Protein AF-A0A815IJT7-F1 (afdb_monomer_lite)

Structure (mmCIF, N/CA/C/O backbone):
data_AF-A0A815IJT7-F1
#
_entry.id   AF-A0A815IJT7-F1
#
loop_
_atom_site.group_PDB
_atom_site.id
_atom_site.type_symbol
_atom_site.label_atom_id
_atom_site.label_alt_id
_atom_site.label_comp_id
_atom_site.label_asym_id
_atom_site.label_entity_id
_atom_site.label_seq_id
_atom_site.pdbx_PDB_ins_code
_atom_site.Cartn_x
_atom_site.Cartn_y
_atom_site.Cartn_z
_atom_site.occupancy
_atom_site.B_iso_or_equiv
_atom_site.auth_seq_id
_atom_site.auth_comp_id
_atom_site.auth_asym_id
_atom_site.auth_atom_id
_atom_site.pdbx_PDB_model_num
ATOM 1 N N . MET A 1 1 ? -9.666 -26.024 -43.631 1.00 61.28 1 MET A N 1
ATOM 2 C CA . MET A 1 1 ? -8.835 -25.665 -42.464 1.00 61.28 1 MET A CA 1
ATOM 3 C C . MET A 1 1 ? -8.083 -24.393 -42.820 1.00 61.28 1 MET A C 1
ATOM 5 O O . MET A 1 1 ? -7.432 -24.417 -43.860 1.00 61.28 1 MET A O 1
ATOM 9 N N . PRO A 1 2 ? -8.212 -23.283 -42.075 1.00 73.25 2 PRO A N 1
ATOM 10 C CA . PRO A 1 2 ? -7.368 -22.115 -42.315 1.00 73.25 2 PRO A CA 1
ATOM 11 C C . PRO A 1 2 ? -5.909 -22.502 -42.020 1.00 73.25 2 PRO A C 1
ATOM 13 O O . PRO A 1 2 ? -5.638 -23.156 -41.013 1.00 73.25 2 PRO A O 1
ATOM 16 N N . GLY A 1 3 ? -4.998 -22.199 -42.947 1.00 79.81 3 GLY A N 1
ATOM 17 C CA . GLY A 1 3 ? -3.576 -22.528 -42.821 1.00 79.81 3 GLY A CA 1
ATOM 18 C C . GLY A 1 3 ? -2.908 -21.745 -41.689 1.00 79.81 3 GLY A C 1
ATOM 19 O O . GLY A 1 3 ? -3.382 -20.677 -41.303 1.00 79.81 3 GLY A O 1
ATOM 20 N N . ALA A 1 4 ? -1.813 -22.277 -41.146 1.00 84.06 4 ALA A N 1
ATOM 21 C CA . ALA A 1 4 ? -1.023 -21.564 -40.148 1.00 84.06 4 ALA A CA 1
ATOM 22 C C . ALA A 1 4 ? -0.471 -20.256 -40.749 1.00 84.06 4 ALA A C 1
ATOM 24 O O . ALA A 1 4 ? 0.079 -20.270 -41.850 1.00 84.06 4 ALA A O 1
ATOM 25 N N . HIS A 1 5 ? -0.631 -19.143 -40.030 1.00 87.44 5 HIS A N 1
ATOM 26 C CA . HIS A 1 5 ? -0.097 -17.835 -40.406 1.00 87.44 5 HIS A CA 1
ATOM 27 C C . HIS A 1 5 ? 1.107 -17.509 -39.520 1.00 87.44 5 HIS A C 1
ATOM 29 O O . HIS A 1 5 ? 1.124 -17.845 -38.335 1.00 87.44 5 HIS A O 1
ATOM 35 N N . PHE A 1 6 ? 2.116 -16.876 -40.106 1.00 91.75 6 PHE A N 1
ATOM 36 C CA . PHE A 1 6 ? 3.288 -16.387 -39.396 1.00 91.75 6 PHE A CA 1
ATOM 37 C C . PHE A 1 6 ? 3.583 -14.973 -39.881 1.00 91.75 6 PHE A C 1
ATOM 39 O O . PHE A 1 6 ? 3.823 -14.761 -41.069 1.00 91.75 6 PHE A O 1
ATOM 46 N N . GLU A 1 7 ? 3.553 -14.017 -38.960 1.00 92.00 7 GLU A N 1
ATOM 47 C CA . GLU A 1 7 ? 3.955 -12.639 -39.215 1.00 92.00 7 GLU A CA 1
ATOM 48 C C . GLU A 1 7 ? 5.396 -12.458 -38.745 1.00 92.00 7 GLU A C 1
ATOM 50 O O . GLU A 1 7 ? 5.746 -12.811 -37.616 1.00 92.00 7 GLU A O 1
ATOM 55 N N . ALA A 1 8 ? 6.251 -11.943 -39.630 1.00 90.88 8 ALA A N 1
ATOM 56 C CA . ALA A 1 8 ? 7.651 -11.729 -39.299 1.00 90.88 8 ALA A CA 1
ATOM 57 C C . ALA A 1 8 ? 7.774 -10.665 -38.191 1.00 90.88 8 ALA A C 1
ATOM 59 O O . ALA A 1 8 ? 7.170 -9.595 -38.309 1.00 90.88 8 ALA A O 1
ATOM 60 N N . PRO A 1 9 ? 8.554 -10.924 -37.125 1.00 89.50 9 PRO A N 1
ATOM 61 C CA . PRO A 1 9 ? 8.738 -9.954 -36.058 1.00 89.50 9 PRO A CA 1
ATOM 62 C C . PRO A 1 9 ? 9.516 -8.738 -36.563 1.00 89.50 9 PRO A C 1
ATOM 64 O O . PRO A 1 9 ? 10.401 -8.850 -37.412 1.00 89.50 9 PRO A O 1
ATOM 67 N N . LEU A 1 10 ? 9.213 -7.571 -35.998 1.00 85.56 10 LEU A N 1
ATOM 68 C CA . LEU A 1 10 ? 9.961 -6.348 -36.266 1.00 85.56 10 LEU A CA 1
ATOM 69 C C . LEU A 1 10 ? 11.372 -6.477 -35.682 1.00 85.56 10 LEU A C 1
ATOM 71 O O . LEU A 1 10 ? 11.545 -6.550 -34.465 1.00 85.56 10 LEU A O 1
ATOM 75 N N . VAL A 1 11 ? 12.376 -6.503 -36.558 1.00 85.56 11 VAL A N 1
ATOM 76 C CA . VAL A 1 11 ? 13.791 -6.508 -36.176 1.00 85.56 11 VAL A CA 1
ATOM 77 C C . VAL A 1 11 ? 14.325 -5.090 -36.281 1.00 85.56 11 VAL A C 1
ATOM 79 O O . VAL A 1 11 ? 14.165 -4.418 -37.297 1.00 85.56 11 VAL A O 1
ATOM 82 N N . ILE A 1 12 ? 14.952 -4.633 -35.206 1.00 83.44 12 ILE A N 1
ATOM 83 C CA . ILE A 1 12 ? 15.557 -3.312 -35.143 1.00 83.44 12 ILE A CA 1
ATOM 84 C C . ILE A 1 12 ? 16.991 -3.405 -35.678 1.00 83.44 12 ILE A C 1
ATOM 86 O O . ILE A 1 12 ? 17.796 -4.170 -35.146 1.00 83.44 12 ILE A O 1
ATOM 90 N N . GLU A 1 13 ? 17.316 -2.628 -36.712 1.00 82.69 13 GLU A N 1
ATOM 91 C CA . GLU A 1 13 ? 18.648 -2.619 -37.328 1.00 82.69 13 GLU A CA 1
ATOM 92 C C . GLU A 1 13 ? 19.526 -1.481 -36.789 1.00 82.69 13 GLU A C 1
ATOM 94 O O . GLU A 1 13 ? 19.126 -0.315 -36.778 1.00 82.69 13 GLU A O 1
ATOM 99 N N . ASN A 1 14 ? 20.753 -1.820 -36.381 1.00 87.25 14 ASN A N 1
ATOM 100 C CA . ASN A 1 14 ? 21.783 -0.872 -35.959 1.00 87.25 14 ASN A CA 1
ATOM 101 C C . ASN A 1 14 ? 22.886 -0.803 -37.028 1.00 87.25 14 ASN A C 1
ATOM 103 O O . ASN A 1 14 ? 23.637 -1.761 -37.198 1.00 87.25 14 ASN A O 1
ATOM 107 N N . LYS A 1 15 ? 22.968 0.308 -37.771 1.00 87.69 15 LYS A N 1
ATOM 108 C CA . LYS A 1 15 ? 23.940 0.470 -38.872 1.00 87.69 15 LYS A CA 1
ATOM 109 C C . LYS A 1 15 ? 25.360 0.766 -38.387 1.00 87.69 15 LYS A C 1
ATOM 111 O O . LYS A 1 15 ? 26.314 0.398 -39.065 1.00 87.69 15 LYS A O 1
ATOM 116 N N . ASP A 1 16 ? 25.486 1.406 -37.228 1.00 87.81 16 ASP A N 1
ATOM 117 C CA . ASP A 1 16 ? 26.748 1.975 -36.742 1.00 87.81 16 ASP A CA 1
ATOM 118 C C . ASP A 1 16 ? 27.436 1.097 -35.682 1.00 87.81 16 ASP A C 1
ATOM 120 O O . ASP A 1 16 ? 28.533 1.412 -35.222 1.00 87.81 16 ASP A O 1
ATOM 124 N N . GLY A 1 17 ? 26.828 -0.026 -35.286 1.00 86.56 17 GLY A N 1
ATOM 125 C CA . GLY A 1 17 ? 27.442 -0.937 -34.328 1.00 86.56 17 GLY A CA 1
ATOM 126 C C . GLY A 1 17 ? 26.588 -2.139 -33.945 1.00 86.56 17 GLY A C 1
ATOM 127 O O . GLY A 1 17 ? 25.530 -2.402 -34.510 1.00 86.56 17 GLY A O 1
ATOM 128 N N . TRP A 1 18 ? 27.072 -2.870 -32.942 1.00 88.44 18 TRP A N 1
ATOM 129 C CA . TRP A 1 18 ? 26.385 -4.013 -32.348 1.00 88.44 18 TRP A CA 1
ATOM 130 C C . TRP A 1 18 ? 25.926 -3.649 -30.939 1.00 88.44 18 TRP A C 1
ATOM 132 O O . TRP A 1 18 ? 26.746 -3.339 -30.077 1.00 88.44 18 TRP A O 1
ATOM 142 N N . GLY A 1 19 ? 24.617 -3.683 -30.699 1.00 83.50 19 GLY A N 1
ATOM 143 C CA . GLY A 1 19 ? 24.042 -3.415 -29.383 1.00 83.50 19 GLY A CA 1
ATOM 144 C C . GLY A 1 19 ? 22.638 -2.816 -29.449 1.00 83.50 19 GLY A C 1
ATOM 145 O O . GLY A 1 19 ? 22.134 -2.555 -30.546 1.00 83.50 19 GLY A O 1
ATOM 146 N N . PRO A 1 20 ? 22.004 -2.600 -28.284 1.00 83.81 20 PRO A N 1
ATOM 147 C CA . PRO A 1 20 ? 20.701 -1.955 -28.199 1.00 83.81 20 PRO A CA 1
ATOM 148 C C . PRO A 1 20 ? 20.771 -0.548 -28.793 1.00 83.81 20 PRO A C 1
ATOM 150 O O . PRO A 1 20 ? 21.637 0.238 -28.411 1.00 83.81 20 PRO A O 1
ATOM 153 N N . ILE A 1 21 ? 19.857 -0.233 -29.706 1.00 77.88 21 ILE A N 1
ATOM 154 C CA . ILE A 1 21 ? 19.595 1.160 -30.080 1.00 77.88 21 ILE A CA 1
ATOM 155 C C . ILE A 1 21 ? 18.528 1.736 -29.144 1.00 77.88 21 ILE A C 1
ATOM 157 O O . ILE A 1 21 ? 17.848 0.956 -28.480 1.00 77.88 21 ILE A O 1
ATOM 161 N N . ASP A 1 22 ? 18.465 3.072 -29.073 1.00 68.00 22 ASP A N 1
ATOM 162 C CA . ASP A 1 22 ? 17.752 3.910 -28.090 1.00 68.00 22 ASP A CA 1
ATOM 163 C C . ASP A 1 22 ? 16.591 3.218 -27.345 1.00 68.00 22 ASP A C 1
ATOM 165 O O . ASP A 1 22 ? 15.745 2.564 -27.953 1.00 68.00 22 ASP A O 1
ATOM 169 N N . GLY A 1 23 ? 16.602 3.357 -26.013 1.00 65.19 23 GLY A N 1
ATOM 170 C CA . GLY A 1 23 ? 15.990 2.453 -25.032 1.00 65.19 23 GLY A CA 1
ATOM 171 C C . GLY A 1 23 ? 14.578 1.953 -25.345 1.00 65.19 23 GLY A C 1
ATOM 172 O O . GLY A 1 23 ? 13.780 2.623 -25.991 1.00 65.19 23 GLY A O 1
ATOM 173 N N . THR A 1 24 ? 14.266 0.756 -24.833 1.00 65.62 24 THR A N 1
ATOM 174 C CA . THR A 1 24 ? 12.998 0.041 -25.045 1.00 65.62 24 THR A CA 1
ATOM 175 C C . THR A 1 24 ? 11.805 1.001 -25.109 1.00 65.62 24 THR A C 1
ATOM 177 O O . THR A 1 24 ? 11.443 1.593 -24.090 1.00 65.62 24 THR A O 1
ATOM 180 N N . PHE A 1 25 ? 11.196 1.137 -26.293 1.00 66.75 25 PHE A N 1
ATOM 181 C CA . PHE A 1 25 ? 10.156 2.137 -26.586 1.00 66.75 25 PHE A CA 1
ATOM 182 C C . PHE A 1 25 ? 9.030 2.196 -25.547 1.00 66.75 25 PHE A C 1
ATOM 184 O O . PHE A 1 25 ? 8.467 3.254 -25.297 1.00 66.75 25 PHE A O 1
ATOM 191 N N . GLN A 1 26 ? 8.735 1.067 -24.904 1.00 83.00 26 GLN A N 1
ATOM 192 C CA . GLN A 1 26 ? 7.698 0.938 -23.883 1.00 83.00 26 GLN A CA 1
ATOM 193 C C . GLN A 1 26 ? 7.882 1.824 -22.634 1.00 83.00 26 GLN A C 1
ATOM 195 O O . GLN A 1 26 ? 6.893 2.082 -21.955 1.00 83.00 26 GLN A O 1
ATOM 200 N N . TYR A 1 27 ? 9.101 2.278 -22.307 1.00 85.62 27 TYR A N 1
ATOM 201 C CA . TYR A 1 27 ? 9.379 2.994 -21.046 1.00 85.62 27 TYR A CA 1
ATOM 202 C C . TYR A 1 27 ? 10.087 4.342 -21.224 1.00 85.62 27 TYR A C 1
ATOM 204 O O . TYR A 1 27 ? 10.590 4.893 -20.248 1.00 85.62 27 TYR A O 1
ATOM 212 N N . LYS A 1 28 ? 10.143 4.883 -22.446 1.00 85.12 28 LYS A N 1
ATOM 213 C CA . LYS A 1 28 ? 10.909 6.107 -22.738 1.00 85.12 28 LYS A CA 1
ATOM 214 C C . LYS A 1 28 ? 10.445 7.322 -21.924 1.00 85.12 28 LYS A C 1
ATOM 216 O O . LYS A 1 28 ? 11.275 8.117 -21.497 1.00 85.12 28 LYS A O 1
ATOM 221 N N . ASP A 1 29 ? 9.144 7.414 -21.661 1.00 89.56 29 ASP A N 1
ATOM 222 C CA . ASP A 1 29 ? 8.529 8.566 -20.992 1.00 89.56 29 ASP A CA 1
ATOM 223 C C . ASP A 1 29 ? 8.348 8.371 -19.473 1.00 89.56 29 ASP A C 1
ATOM 225 O O . ASP A 1 29 ? 7.708 9.187 -18.812 1.00 89.56 29 ASP A O 1
ATOM 229 N N . MET A 1 30 ? 8.888 7.289 -18.898 1.00 87.56 30 MET A N 1
ATOM 230 C CA . MET A 1 30 ? 8.744 6.975 -17.473 1.00 87.56 30 MET A CA 1
ATOM 231 C C . MET A 1 30 ? 10.094 7.050 -16.750 1.00 87.56 30 MET A C 1
ATOM 233 O O . MET A 1 30 ? 11.038 6.367 -17.155 1.00 87.56 30 MET A O 1
ATOM 237 N N . PRO A 1 31 ? 10.202 7.802 -15.636 1.00 89.25 31 PRO A N 1
ATOM 238 C CA . PRO A 1 31 ? 11.371 7.734 -14.768 1.00 89.25 31 PRO A CA 1
ATOM 239 C C . PRO A 1 31 ? 11.664 6.294 -14.333 1.00 89.25 31 PRO A C 1
ATOM 241 O O . PRO A 1 31 ? 10.800 5.590 -13.799 1.00 89.25 31 PRO A O 1
ATOM 244 N N . TYR A 1 32 ? 12.897 5.845 -14.556 1.00 86.69 32 TYR A N 1
ATOM 245 C CA . TYR A 1 32 ? 13.314 4.507 -14.160 1.00 86.69 32 TYR A CA 1
ATOM 246 C C . TYR A 1 32 ? 13.484 4.425 -12.640 1.00 86.69 32 TYR A C 1
ATOM 248 O O . TYR A 1 32 ? 14.268 5.169 -12.051 1.00 86.69 32 TYR A O 1
ATOM 256 N N . GLN A 1 33 ? 12.795 3.473 -12.011 1.00 90.06 33 GLN A N 1
ATOM 257 C CA . GLN A 1 33 ? 13.019 3.103 -10.617 1.00 90.06 33 GLN A CA 1
ATOM 258 C C . GLN A 1 33 ? 13.111 1.575 -10.515 1.00 90.06 33 GLN A C 1
ATOM 260 O O . GLN A 1 33 ? 12.167 0.882 -10.905 1.00 90.06 33 GLN A O 1
ATOM 265 N N . PRO A 1 34 ? 14.231 1.021 -10.016 1.00 90.38 34 PRO A N 1
ATOM 266 C CA . PRO A 1 34 ? 14.367 -0.420 -9.864 1.00 90.38 34 PRO A CA 1
ATOM 267 C C . PRO A 1 34 ? 13.445 -0.926 -8.751 1.00 90.38 34 PRO A C 1
ATOM 269 O O . PRO A 1 34 ? 13.279 -0.273 -7.721 1.00 90.38 34 PRO A O 1
ATOM 272 N N . TYR A 1 35 ? 12.876 -2.111 -8.948 1.00 89.88 35 TYR A N 1
ATOM 273 C CA . TYR A 1 35 ? 12.011 -2.772 -7.974 1.00 89.88 35 TYR A CA 1
ATOM 274 C C . TYR A 1 35 ? 12.125 -4.293 -8.107 1.00 89.88 35 TYR A C 1
ATOM 276 O O . TYR A 1 35 ? 12.530 -4.797 -9.159 1.00 89.88 35 TYR A O 1
ATOM 284 N N . SER A 1 36 ? 11.738 -5.031 -7.063 1.00 91.38 36 SER A N 1
ATOM 285 C CA . SER A 1 36 ? 11.541 -6.4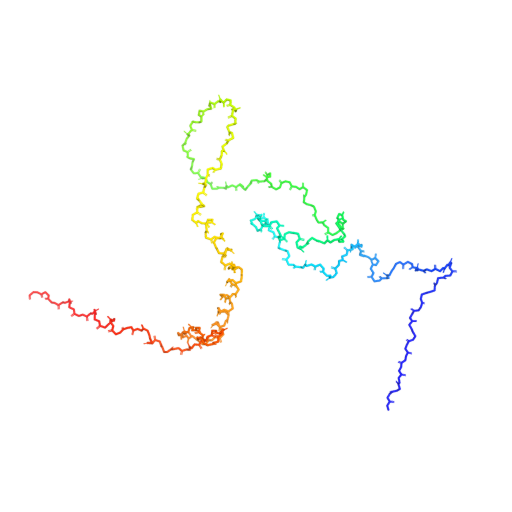77 -7.155 1.00 91.38 36 SER A CA 1
ATOM 286 C C . SER A 1 36 ? 10.059 -6.824 -7.075 1.00 91.38 36 SER A C 1
ATOM 288 O O . SER A 1 36 ? 9.355 -6.397 -6.164 1.00 91.38 36 SER A O 1
ATOM 290 N N . LYS A 1 37 ? 9.582 -7.678 -7.988 1.00 92.62 37 LYS A N 1
ATOM 291 C CA . LYS A 1 37 ? 8.217 -8.237 -7.920 1.00 92.62 3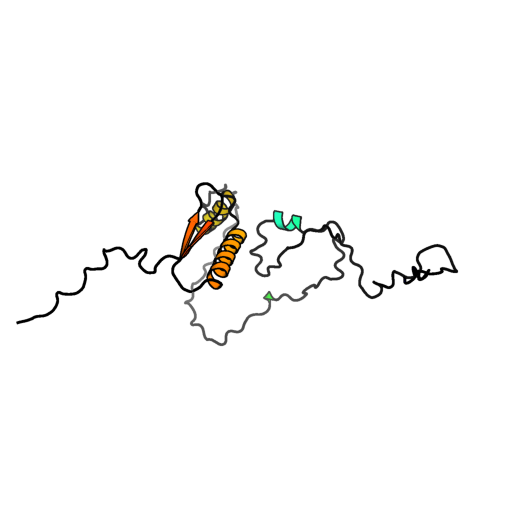7 LYS A CA 1
ATOM 292 C C . LYS A 1 37 ? 8.010 -9.164 -6.718 1.00 92.62 37 LYS A C 1
ATOM 294 O O . LYS A 1 37 ? 6.873 -9.503 -6.415 1.00 92.62 37 LYS A O 1
ATOM 299 N N . SER A 1 38 ? 9.092 -9.597 -6.069 1.00 92.44 38 SER A N 1
ATOM 300 C CA . SER A 1 38 ? 9.037 -10.434 -4.870 1.00 92.44 38 SER A CA 1
ATOM 301 C C . SER A 1 38 ? 8.969 -9.634 -3.568 1.00 92.44 38 SER A C 1
ATOM 303 O O . SER A 1 38 ? 8.905 -10.247 -2.503 1.00 92.44 38 SER A O 1
ATOM 305 N N . ASP A 1 39 ? 9.052 -8.300 -3.622 1.00 90.25 39 ASP A N 1
ATOM 306 C CA . ASP A 1 39 ? 8.986 -7.473 -2.418 1.00 90.25 39 ASP A CA 1
ATOM 307 C C . ASP A 1 39 ? 7.611 -7.602 -1.751 1.00 90.25 39 ASP A C 1
ATOM 309 O O . ASP A 1 39 ? 6.572 -7.674 -2.413 1.00 90.25 39 ASP A O 1
ATOM 313 N N . GLN A 1 40 ? 7.600 -7.647 -0.416 1.00 90.19 40 GLN A N 1
ATOM 314 C CA . GLN A 1 40 ? 6.355 -7.753 0.337 1.00 90.19 40 GLN A CA 1
ATOM 315 C C . GLN A 1 40 ? 5.544 -6.459 0.216 1.00 90.19 40 GLN A C 1
ATOM 317 O O . GLN A 1 40 ? 6.071 -5.357 0.371 1.00 90.19 40 GLN A O 1
ATOM 322 N N . LEU A 1 41 ? 4.240 -6.612 -0.003 1.00 88.62 41 LEU A N 1
ATOM 323 C CA . LEU A 1 41 ? 3.267 -5.523 -0.067 1.00 88.62 41 LEU A CA 1
ATOM 324 C C . LEU A 1 41 ? 2.408 -5.501 1.207 1.00 88.62 41 LEU A C 1
ATOM 326 O O . LEU A 1 41 ? 2.341 -6.494 1.927 1.00 88.62 41 LEU A O 1
ATOM 330 N N . GLY A 1 42 ? 1.726 -4.381 1.472 1.00 87.94 42 GLY A N 1
ATOM 331 C CA . GLY A 1 42 ? 0.793 -4.256 2.606 1.00 87.94 42 GLY A CA 1
ATOM 332 C C . GLY A 1 42 ? 1.280 -3.391 3.774 1.00 87.94 42 GLY A C 1
ATOM 333 O O . GLY A 1 42 ? 0.730 -3.471 4.870 1.00 87.94 42 GLY A O 1
ATOM 334 N N . LYS A 1 43 ? 2.296 -2.546 3.569 1.00 86.75 43 LYS A N 1
ATOM 335 C CA . LYS A 1 43 ? 2.667 -1.521 4.552 1.00 86.75 43 LYS A CA 1
ATOM 336 C C . LYS A 1 43 ? 1.623 -0.401 4.563 1.00 86.75 43 LYS A C 1
ATOM 338 O O . LYS A 1 43 ? 1.357 0.201 3.527 1.00 86.75 43 LYS A O 1
ATOM 343 N N . VAL A 1 44 ? 1.078 -0.098 5.737 1.00 85.81 44 VAL A N 1
ATOM 344 C CA . VAL A 1 44 ? 0.138 1.014 5.929 1.00 85.81 44 VAL A CA 1
ATOM 345 C C . VAL A 1 44 ? 0.875 2.332 6.184 1.00 85.81 44 VAL A C 1
ATOM 347 O O . VAL A 1 44 ? 1.930 2.353 6.831 1.00 85.81 44 VAL A O 1
ATOM 350 N N . ALA A 1 45 ? 0.319 3.426 5.664 1.00 86.38 45 ALA A N 1
ATOM 351 C CA . ALA A 1 45 ? 0.705 4.789 6.013 1.00 86.38 45 ALA A CA 1
ATOM 352 C C . ALA A 1 45 ? -0.150 5.259 7.201 1.00 86.38 45 ALA A C 1
ATOM 354 O O . ALA A 1 45 ? -1.372 5.153 7.147 1.00 86.38 45 ALA A O 1
ATOM 355 N N . ASP A 1 46 ? 0.482 5.756 8.263 1.00 84.12 46 ASP A N 1
ATOM 356 C CA . ASP A 1 46 ? -0.198 6.279 9.451 1.00 84.12 46 ASP A CA 1
ATOM 357 C C . ASP A 1 46 ? 0.375 7.652 9.822 1.00 84.12 46 ASP A C 1
ATOM 359 O O . ASP A 1 46 ? 1.546 7.770 10.184 1.00 84.12 46 ASP A O 1
ATOM 363 N N . TRP A 1 47 ? -0.460 8.689 9.736 1.00 85.00 47 TRP A N 1
ATOM 364 C CA . TRP A 1 47 ? -0.106 10.068 10.085 1.00 85.00 47 TRP A CA 1
ATOM 365 C C . TRP A 1 47 ? -0.093 10.311 11.603 1.00 85.00 47 TRP A C 1
ATOM 367 O O . TRP A 1 47 ? 0.540 11.254 12.068 1.00 85.00 47 TRP A O 1
ATOM 377 N N . THR A 1 48 ? -0.742 9.448 12.395 1.00 84.81 48 THR A N 1
ATOM 378 C CA . THR A 1 48 ? -0.761 9.541 13.868 1.00 84.81 48 THR A CA 1
ATOM 379 C C . THR A 1 48 ? 0.466 8.898 14.521 1.00 84.81 48 THR A C 1
ATOM 381 O O . THR A 1 48 ? 0.749 9.140 15.695 1.00 84.81 48 THR A O 1
ATOM 384 N N . GLY A 1 49 ? 1.196 8.060 13.776 1.00 78.94 49 GLY A N 1
ATOM 385 C CA . GLY A 1 49 ? 2.400 7.362 14.231 1.00 78.94 49 GLY A CA 1
ATOM 386 C C . GLY A 1 49 ? 2.165 6.237 15.249 1.00 78.94 49 GLY A C 1
ATOM 387 O O . GLY A 1 49 ? 3.131 5.693 15.788 1.00 78.94 49 GLY A O 1
ATOM 388 N N . THR A 1 50 ? 0.914 5.863 15.521 1.00 76.56 50 THR A N 1
ATOM 389 C CA . THR A 1 50 ? 0.550 4.862 16.536 1.00 76.56 50 THR A CA 1
ATOM 390 C C . THR A 1 50 ? 0.826 3.425 16.080 1.00 76.56 50 THR A C 1
ATOM 392 O O . THR A 1 50 ? 1.149 2.568 16.905 1.00 76.56 50 THR A O 1
ATOM 395 N N . VAL A 1 51 ? 0.791 3.163 14.770 1.00 70.31 51 VAL A N 1
ATOM 396 C CA . VAL A 1 51 ? 0.914 1.813 14.188 1.00 70.31 51 VAL A CA 1
ATOM 397 C C . VAL A 1 51 ? 2.370 1.314 14.095 1.00 70.31 51 VAL A C 1
ATOM 399 O O . VAL A 1 51 ? 2.625 0.112 14.004 1.00 70.31 51 VAL A O 1
ATOM 402 N N . TYR A 1 52 ? 3.370 2.198 14.181 1.00 67.44 52 TYR A N 1
ATOM 403 C CA . TYR A 1 52 ? 4.787 1.852 13.948 1.00 67.44 52 TYR A CA 1
ATOM 404 C C . TYR A 1 52 ? 5.571 1.383 15.185 1.00 67.44 52 TYR A C 1
ATOM 406 O O . TYR A 1 52 ? 6.801 1.296 15.138 1.00 67.44 52 TYR A O 1
ATOM 414 N N . GLY A 1 53 ? 4.892 1.065 16.291 1.00 66.69 53 GLY A N 1
ATOM 415 C CA . GLY A 1 53 ? 5.542 0.647 17.539 1.00 66.69 53 GLY A CA 1
ATOM 416 C C . GLY A 1 53 ? 6.432 -0.597 17.400 1.00 66.69 53 GLY A C 1
ATOM 417 O O . GLY A 1 53 ? 7.464 -0.693 18.069 1.00 66.69 53 GLY A O 1
ATOM 418 N N . ASP A 1 54 ? 6.092 -1.519 16.490 1.00 67.25 54 ASP A N 1
ATOM 419 C CA . ASP A 1 54 ? 6.886 -2.723 16.232 1.00 67.25 54 ASP A CA 1
ATOM 420 C C . ASP A 1 54 ? 7.829 -2.558 15.027 1.00 67.25 54 ASP A C 1
ATOM 422 O O . ASP A 1 54 ? 7.464 -2.714 13.855 1.00 67.25 54 ASP A O 1
ATOM 426 N N . LYS A 1 55 ? 9.106 -2.303 15.331 1.00 71.06 55 LYS A N 1
ATOM 427 C CA . LYS A 1 55 ? 10.195 -2.174 14.347 1.00 71.06 55 LYS A CA 1
ATOM 428 C C . LYS A 1 55 ? 10.394 -3.429 13.489 1.00 71.06 55 LYS A C 1
ATOM 430 O O . LYS A 1 55 ? 10.951 -3.321 12.396 1.00 71.06 55 LYS A O 1
ATOM 435 N N . ARG A 1 56 ? 9.933 -4.607 13.932 1.00 72.50 56 ARG A N 1
ATOM 436 C CA . ARG A 1 56 ? 10.042 -5.862 13.166 1.00 72.50 56 ARG A CA 1
ATOM 437 C C . ARG A 1 56 ? 9.197 -5.826 11.894 1.00 72.50 56 ARG A C 1
ATOM 439 O O . ARG A 1 56 ? 9.605 -6.383 10.878 1.00 72.50 56 ARG A O 1
ATOM 446 N N . ASN A 1 57 ? 8.065 -5.121 11.914 1.00 74.19 57 ASN A N 1
ATOM 447 C CA . ASN A 1 57 ? 7.179 -4.993 10.753 1.00 74.19 57 ASN A CA 1
ATOM 448 C C . ASN A 1 57 ? 7.770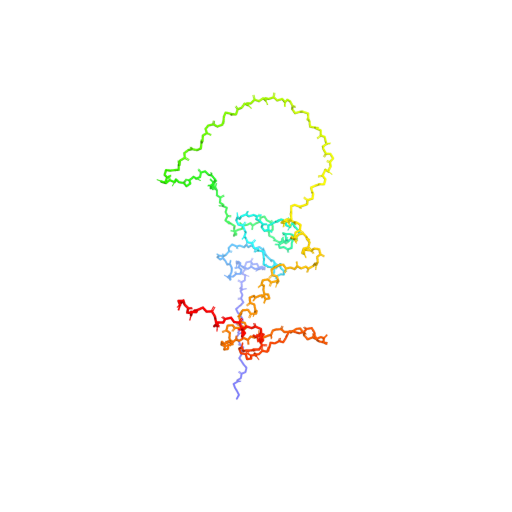 -4.084 9.680 1.00 74.19 57 ASN A C 1
ATOM 450 O O . ASN A 1 57 ? 7.581 -4.328 8.494 1.00 74.19 57 ASN A O 1
ATOM 454 N N . ASN A 1 58 ? 8.542 -3.074 10.078 1.00 76.94 58 ASN A N 1
ATOM 455 C CA . ASN A 1 58 ? 9.126 -2.133 9.130 1.00 76.94 58 ASN A CA 1
ATOM 456 C C . ASN A 1 58 ? 10.222 -2.783 8.265 1.00 76.94 58 ASN A C 1
ATOM 458 O O . ASN A 1 58 ? 10.357 -2.459 7.089 1.00 76.94 58 ASN A O 1
ATOM 462 N N . ASN A 1 59 ? 10.964 -3.749 8.820 1.00 83.81 59 ASN A N 1
ATOM 463 C CA . ASN A 1 59 ? 12.014 -4.457 8.082 1.00 83.81 59 ASN A CA 1
ATOM 464 C C . ASN A 1 59 ? 11.470 -5.418 7.015 1.00 83.81 59 ASN A C 1
ATOM 466 O O . ASN A 1 59 ? 12.165 -5.688 6.043 1.00 83.81 59 ASN A O 1
ATOM 470 N N . ARG A 1 60 ? 10.240 -5.918 7.183 1.00 86.06 60 ARG A N 1
ATOM 471 C CA . ARG A 1 60 ? 9.602 -6.866 6.257 1.00 86.06 60 ARG A CA 1
ATOM 472 C C . ARG A 1 60 ? 9.280 -6.257 4.890 1.00 86.06 60 ARG A C 1
ATOM 474 O O . ARG A 1 60 ? 9.401 -6.929 3.875 1.00 86.06 60 ARG A O 1
ATOM 481 N N . TYR A 1 61 ? 8.937 -4.973 4.876 1.00 87.88 61 TYR A N 1
ATOM 482 C CA . TYR A 1 61 ? 8.565 -4.223 3.671 1.00 87.88 61 TYR A CA 1
ATOM 483 C C . TYR A 1 61 ? 9.712 -3.373 3.112 1.00 87.88 61 TYR A C 1
ATOM 485 O O . TYR A 1 61 ? 9.496 -2.496 2.276 1.00 87.88 61 TYR A O 1
ATOM 493 N N . ARG A 1 62 ? 10.938 -3.565 3.612 1.00 85.75 62 ARG A N 1
ATOM 494 C CA . ARG A 1 62 ? 12.103 -2.823 3.138 1.00 85.75 62 ARG A CA 1
ATOM 495 C C . ARG A 1 62 ? 12.638 -3.496 1.876 1.00 85.75 62 ARG A C 1
ATOM 497 O O . ARG A 1 62 ? 13.212 -4.577 1.968 1.00 85.75 62 ARG A O 1
ATOM 504 N N . SER A 1 63 ? 12.480 -2.841 0.725 1.00 87.06 63 SER A N 1
ATOM 505 C CA . SER A 1 63 ? 13.075 -3.322 -0.526 1.00 87.06 63 SER A CA 1
ATOM 506 C C . SER A 1 63 ? 14.602 -3.356 -0.425 1.00 87.06 63 SER A C 1
ATOM 508 O O . SER A 1 63 ? 15.226 -2.469 0.168 1.00 87.06 63 SER A O 1
ATOM 510 N N . GLN A 1 64 ? 15.204 -4.393 -1.004 1.00 86.00 64 GLN A N 1
ATOM 511 C CA . GLN A 1 64 ? 16.655 -4.510 -1.154 1.00 86.00 64 GLN A CA 1
ATOM 512 C C . GLN A 1 64 ? 17.169 -3.717 -2.367 1.00 86.00 64 GLN A C 1
ATOM 514 O O . GLN A 1 64 ? 18.346 -3.357 -2.414 1.00 86.00 64 GLN A O 1
ATOM 519 N N . TYR A 1 65 ? 16.292 -3.415 -3.325 1.00 78.06 65 TYR A N 1
ATOM 520 C CA . TYR A 1 65 ? 16.613 -2.718 -4.565 1.00 78.06 65 TYR A CA 1
ATOM 521 C C . TYR A 1 65 ? 16.053 -1.287 -4.520 1.00 78.06 65 TYR A C 1
ATOM 523 O O . TYR A 1 65 ? 15.000 -1.039 -3.946 1.00 78.06 65 TYR A O 1
ATOM 531 N N . GLY A 1 66 ? 16.771 -0.314 -5.089 1.00 72.12 66 GLY A N 1
ATOM 532 C CA . GLY A 1 66 ? 16.266 1.065 -5.206 1.00 72.12 66 GLY A CA 1
ATOM 533 C C . GLY A 1 66 ? 16.279 1.912 -3.928 1.00 72.12 66 GLY A C 1
ATOM 534 O O . GLY A 1 66 ? 15.712 3.004 -3.913 1.00 72.12 66 GLY A O 1
ATOM 535 N N . VAL A 1 67 ? 16.952 1.467 -2.861 1.00 68.50 67 VAL A N 1
ATOM 536 C CA . VAL A 1 67 ? 17.124 2.273 -1.641 1.00 68.50 67 VAL A CA 1
ATOM 537 C C . VAL A 1 67 ? 17.893 3.560 -1.970 1.00 68.50 67 VAL A C 1
ATOM 539 O O . VAL A 1 67 ? 19.055 3.504 -2.360 1.00 68.50 67 VAL A O 1
ATOM 542 N N . GLY A 1 68 ? 17.249 4.717 -1.785 1.00 68.50 68 GLY A N 1
ATOM 543 C CA . GLY A 1 68 ? 17.857 6.045 -1.962 1.00 68.50 68 GLY A CA 1
ATOM 544 C C . GLY A 1 68 ? 17.603 6.720 -3.314 1.00 68.50 68 GLY A C 1
ATOM 545 O O . GLY A 1 68 ? 18.018 7.859 -3.495 1.00 68.50 68 GLY A O 1
ATOM 546 N N . VAL A 1 69 ? 16.893 6.066 -4.240 1.00 64.81 69 VAL A N 1
ATOM 547 C CA . VAL A 1 69 ? 16.553 6.614 -5.566 1.00 64.81 69 VAL A CA 1
ATOM 548 C C . VAL A 1 69 ? 15.041 6.829 -5.639 1.00 64.81 69 VAL A C 1
ATOM 550 O O . VAL A 1 69 ? 14.322 6.116 -6.333 1.00 64.81 69 VAL A O 1
ATOM 553 N N . GLY A 1 70 ? 14.531 7.766 -4.840 1.00 72.94 70 GLY A N 1
ATOM 554 C CA . GLY A 1 70 ? 13.108 8.104 -4.822 1.00 72.94 70 GLY A CA 1
ATOM 555 C C . GLY A 1 70 ? 12.745 9.012 -5.992 1.00 72.94 70 GLY A C 1
ATOM 556 O O . GLY A 1 70 ? 12.595 10.210 -5.790 1.00 72.94 70 GLY A O 1
ATOM 557 N N . MET A 1 71 ? 12.634 8.464 -7.207 1.00 86.19 71 MET A N 1
ATOM 558 C CA . MET A 1 71 ? 12.121 9.227 -8.359 1.00 86.19 71 MET A CA 1
ATOM 559 C C . MET A 1 71 ? 10.625 9.509 -8.199 1.00 86.19 71 MET A C 1
ATOM 561 O O . MET A 1 71 ? 10.144 10.574 -8.568 1.00 86.19 71 MET A O 1
ATOM 565 N N . TYR A 1 72 ? 9.905 8.569 -7.586 1.00 88.94 72 TYR A N 1
ATOM 566 C CA . TYR A 1 72 ? 8.493 8.700 -7.240 1.00 88.94 72 TYR A CA 1
ATOM 567 C C . TYR A 1 72 ? 8.331 8.923 -5.732 1.00 88.94 72 TYR A C 1
ATOM 569 O O . TYR A 1 72 ? 7.747 8.097 -5.032 1.00 88.94 72 TYR A O 1
ATOM 577 N N . GLN A 1 73 ? 8.895 10.016 -5.214 1.00 89.25 73 GLN A N 1
ATOM 578 C CA . GLN A 1 73 ? 8.764 10.400 -3.809 1.00 89.25 73 GLN A CA 1
ATOM 579 C C . GLN A 1 73 ? 8.300 11.850 -3.700 1.00 89.25 73 GLN A C 1
ATOM 581 O O . GLN A 1 73 ? 8.875 12.746 -4.310 1.00 89.25 73 GLN A O 1
ATOM 586 N N . TYR A 1 74 ? 7.282 12.075 -2.875 1.00 88.19 74 TYR A N 1
ATOM 587 C CA . TYR A 1 74 ? 6.884 13.413 -2.461 1.00 88.19 74 TYR A CA 1
ATOM 588 C C . TYR A 1 74 ? 7.614 13.800 -1.170 1.00 88.19 74 TYR A C 1
ATOM 590 O O . TYR A 1 74 ? 7.713 12.985 -0.244 1.00 88.19 74 TYR A O 1
ATOM 598 N N . ILE A 1 75 ? 8.130 15.028 -1.120 1.00 86.88 75 ILE A N 1
ATOM 599 C CA . ILE A 1 75 ? 8.739 15.636 0.065 1.00 86.88 75 ILE A CA 1
ATOM 600 C C . ILE A 1 75 ? 7.855 16.819 0.455 1.00 86.88 75 ILE A C 1
ATOM 602 O O . ILE A 1 75 ? 7.593 17.690 -0.370 1.00 86.88 75 ILE A O 1
ATOM 606 N N . HIS A 1 76 ? 7.371 16.816 1.695 1.00 86.25 76 HIS A N 1
ATOM 607 C CA . HIS A 1 76 ? 6.629 17.938 2.259 1.00 86.25 76 HIS A CA 1
ATOM 608 C C . HIS A 1 76 ? 7.639 18.895 2.903 1.00 86.25 76 HIS A C 1
ATOM 610 O O . HIS A 1 76 ? 8.378 18.477 3.794 1.00 86.25 76 HIS A O 1
ATOM 616 N N . GLU A 1 77 ? 7.736 20.124 2.395 1.00 82.88 77 GLU A N 1
ATOM 617 C CA . GLU A 1 77 ? 8.748 21.108 2.820 1.00 82.88 77 GLU A CA 1
ATOM 618 C C . GLU A 1 77 ? 8.275 21.998 3.981 1.00 82.88 77 GLU A C 1
ATOM 620 O O . GLU A 1 77 ? 9.103 22.601 4.661 1.00 82.88 77 GLU A O 1
ATOM 625 N N . ASP A 1 78 ? 6.964 22.052 4.234 1.00 80.75 78 ASP A N 1
ATOM 626 C CA . ASP A 1 78 ? 6.364 22.972 5.199 1.00 80.75 78 ASP A CA 1
ATOM 627 C C . ASP A 1 78 ? 6.129 22.330 6.577 1.00 80.75 78 ASP A C 1
ATOM 629 O O . ASP A 1 78 ? 5.557 21.244 6.708 1.00 80.75 78 ASP A O 1
ATOM 633 N N . ASP A 1 79 ? 6.510 23.054 7.634 1.00 71.00 79 ASP A N 1
ATOM 634 C CA . ASP A 1 79 ? 6.255 22.672 9.023 1.00 71.00 79 ASP A CA 1
ATOM 635 C C . ASP A 1 79 ? 4.787 22.967 9.403 1.00 71.00 79 ASP A C 1
ATOM 637 O O . ASP A 1 79 ? 4.455 24.043 9.916 1.00 71.00 79 ASP A O 1
ATOM 641 N N . GLU A 1 80 ? 3.898 21.987 9.202 1.00 70.00 80 GLU A N 1
ATOM 642 C CA . GLU A 1 80 ? 2.454 22.062 9.516 1.00 70.00 80 GLU A CA 1
ATOM 643 C C . GLU A 1 80 ? 2.146 22.427 10.986 1.00 70.00 80 GLU A C 1
ATOM 645 O O . GLU A 1 80 ? 1.073 22.945 11.295 1.00 70.00 80 GLU A O 1
ATOM 650 N N . ASN A 1 81 ? 3.107 22.246 11.899 1.00 74.38 81 ASN A N 1
ATOM 651 C CA . ASN A 1 81 ? 2.988 22.638 13.311 1.00 74.38 81 ASN A CA 1
ATOM 652 C C . ASN A 1 81 ? 2.959 24.159 13.541 1.00 74.38 81 ASN A C 1
ATOM 654 O O . ASN A 1 81 ? 2.731 24.612 14.666 1.00 74.38 81 ASN A O 1
ATOM 658 N N . THR A 1 82 ? 3.215 24.952 12.503 1.00 82.69 82 THR A N 1
ATOM 659 C CA . THR A 1 82 ? 3.204 26.418 12.585 1.00 82.69 82 THR A CA 1
ATOM 660 C C . THR A 1 82 ? 1.779 26.974 12.597 1.00 82.69 82 THR A C 1
ATOM 662 O O . THR A 1 82 ? 1.530 28.050 13.146 1.00 82.69 82 THR A O 1
ATOM 665 N N . PHE A 1 83 ? 0.820 26.242 12.031 1.00 82.19 83 PHE A N 1
ATOM 666 C CA . PHE A 1 83 ? -0.557 26.699 11.914 1.00 82.19 83 PHE A CA 1
ATOM 667 C C . PHE A 1 83 ? -1.363 26.348 13.163 1.00 82.19 83 PHE A C 1
ATOM 669 O O . PHE A 1 83 ? -1.343 25.225 13.661 1.00 82.19 83 PHE A O 1
ATOM 676 N N . GLN A 1 84 ? -2.106 27.328 13.669 1.00 83.94 84 GLN A N 1
ATOM 677 C CA . GLN A 1 84 ? -3.053 27.134 14.760 1.00 83.94 84 GLN A CA 1
ATOM 678 C C . GLN A 1 84 ? -4.465 27.309 14.218 1.00 83.94 84 GLN A C 1
ATOM 680 O O . GLN A 1 84 ? -4.753 28.282 13.518 1.00 83.94 84 GLN A O 1
ATOM 685 N N . LEU A 1 85 ? -5.356 26.382 14.567 1.00 83.00 85 LEU A N 1
ATOM 686 C CA . LEU A 1 85 ? -6.776 26.543 14.291 1.00 83.00 85 LEU A CA 1
ATOM 687 C C . LEU A 1 85 ? -7.311 27.689 15.161 1.00 83.00 85 LEU A C 1
ATOM 689 O O . LEU A 1 85 ? -7.286 27.606 16.388 1.00 83.00 85 LEU A O 1
ATOM 693 N N . VAL A 1 86 ? -7.768 28.771 14.531 1.00 83.69 86 VAL A N 1
ATOM 694 C CA . VAL A 1 86 ? -8.377 29.897 15.248 1.00 83.69 86 VAL A CA 1
ATOM 695 C C . VAL A 1 86 ? -9.765 29.479 15.727 1.00 83.69 86 VAL A C 1
ATOM 697 O O . VAL A 1 86 ? -10.654 29.227 14.917 1.00 83.69 86 VAL A O 1
ATOM 700 N N . ASP A 1 87 ? -9.958 29.434 17.045 1.00 73.81 87 ASP A N 1
ATOM 701 C CA . ASP A 1 87 ? -11.266 29.212 17.658 1.00 73.81 87 ASP A CA 1
ATOM 702 C C . ASP A 1 87 ? -12.022 30.547 17.777 1.00 73.81 87 ASP A C 1
ATOM 704 O O . ASP A 1 87 ? -11.587 31.474 18.466 1.00 73.81 87 ASP A O 1
ATOM 708 N N . SER A 1 88 ? -13.160 30.676 17.090 1.00 75.56 88 SER A N 1
ATOM 709 C CA . SER A 1 88 ? -14.059 31.831 17.226 1.00 75.56 88 SER A CA 1
ATOM 710 C C . SER A 1 88 ? -14.930 31.773 18.488 1.00 75.56 88 SER A C 1
ATOM 712 O O . SER A 1 88 ? -15.650 32.730 18.786 1.00 75.56 88 SER A O 1
ATOM 714 N N . THR A 1 89 ? -14.892 30.669 19.238 1.00 69.88 89 THR A N 1
ATOM 715 C CA . THR A 1 89 ? -15.673 30.497 20.462 1.00 69.88 89 THR A CA 1
ATOM 716 C C . THR A 1 89 ? -14.882 30.963 21.686 1.00 69.88 89 THR A C 1
ATOM 718 O O . THR A 1 89 ? -13.724 30.621 21.915 1.00 69.88 89 THR A O 1
ATOM 721 N N . ARG A 1 90 ? -15.495 31.839 22.490 1.00 63.22 90 ARG A N 1
ATOM 722 C CA . ARG A 1 90 ? -14.861 32.397 23.692 1.00 63.22 90 ARG A CA 1
ATOM 723 C C . ARG A 1 90 ? -14.881 31.350 24.808 1.00 63.22 90 ARG A C 1
ATOM 725 O O . ARG A 1 90 ? -15.869 31.257 25.531 1.00 63.22 90 ARG A O 1
ATOM 732 N N . LEU A 1 91 ? -13.796 30.597 24.986 1.00 61.19 91 LEU A N 1
ATOM 733 C CA . LEU A 1 91 ? -13.644 29.718 26.150 1.00 61.19 91 LEU A CA 1
ATOM 734 C C . LEU A 1 91 ? -13.422 30.538 27.444 1.00 61.19 91 LEU A C 1
ATOM 736 O O . LEU A 1 91 ? -12.608 31.471 27.456 1.00 61.19 91 LEU A O 1
ATOM 740 N N . PRO A 1 92 ? -14.114 30.213 28.555 1.00 62.03 92 PRO A N 1
ATOM 741 C CA . PRO A 1 92 ? -13.877 30.837 29.853 1.00 62.03 92 PRO A CA 1
ATOM 742 C C . PRO A 1 92 ? -12.495 30.443 30.399 1.00 62.03 92 PRO A C 1
ATOM 744 O O . PRO A 1 92 ? -12.124 29.272 30.439 1.00 62.03 92 PRO A O 1
ATOM 747 N N . LYS A 1 93 ? -11.713 31.444 30.815 1.00 53.38 93 LYS A N 1
ATOM 748 C CA . LYS A 1 93 ? -10.325 31.275 31.270 1.00 53.38 93 LYS A CA 1
ATOM 749 C C . LYS A 1 93 ? -10.268 30.549 32.628 1.00 53.38 93 LYS A C 1
ATOM 751 O O . LYS A 1 93 ? -10.888 31.041 33.573 1.00 53.38 93 LYS A O 1
ATOM 756 N N . PRO A 1 94 ? -9.489 29.460 32.784 1.00 60.22 94 PRO A N 1
ATOM 757 C CA . PRO A 1 94 ? -9.215 28.882 34.096 1.00 60.22 94 PRO A CA 1
ATOM 758 C C . PRO A 1 94 ? -8.306 29.802 34.924 1.00 60.22 94 PRO A C 1
ATOM 760 O O . PRO A 1 94 ? -7.418 30.481 34.403 1.00 60.22 94 PRO A O 1
ATOM 763 N N . ALA A 1 95 ? -8.563 29.834 36.233 1.00 59.41 95 ALA A N 1
ATOM 764 C CA . ALA A 1 95 ? -7.905 30.711 37.189 1.00 59.41 95 ALA A CA 1
ATOM 765 C C . ALA A 1 95 ? -6.382 30.489 37.258 1.00 59.41 95 ALA A C 1
ATOM 767 O O . ALA A 1 95 ? -5.866 29.374 37.242 1.00 59.41 95 ALA A O 1
ATOM 768 N N . TYR A 1 96 ? -5.679 31.610 37.368 1.00 50.78 96 TYR A N 1
ATOM 769 C CA . TYR A 1 96 ? -4.232 31.771 37.441 1.00 50.78 96 TYR A CA 1
ATOM 770 C C . TYR A 1 96 ? -3.585 30.934 38.564 1.00 50.78 96 TYR A C 1
ATOM 772 O O . TYR A 1 96 ? -3.605 31.327 39.730 1.00 50.78 96 TYR A O 1
ATOM 780 N N . GLN A 1 97 ? -2.946 29.809 38.225 1.00 60.53 97 GLN A N 1
ATOM 781 C CA . GLN A 1 97 ? -2.012 29.128 39.128 1.00 60.53 97 GLN A CA 1
ATOM 782 C C . GLN A 1 97 ? -0.596 29.682 38.923 1.00 60.53 97 GLN A C 1
ATOM 784 O O . GLN A 1 97 ? 0.054 29.458 37.900 1.00 60.53 97 GLN A O 1
ATOM 789 N N . LYS A 1 98 ? -0.112 30.428 39.923 1.00 49.84 98 LYS A N 1
ATOM 790 C CA . LYS A 1 98 ? 1.266 30.926 39.997 1.00 49.84 98 LYS A CA 1
ATOM 791 C C . LYS A 1 98 ? 2.250 29.751 39.996 1.00 49.84 98 LYS A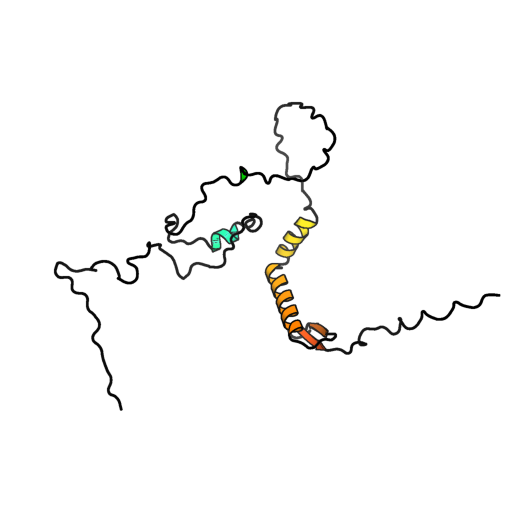 C 1
ATOM 793 O O . LYS A 1 98 ? 2.308 28.985 40.953 1.00 49.84 98 LYS A O 1
ATOM 798 N N . ARG A 1 99 ? 3.073 29.651 38.949 1.00 50.91 99 ARG A N 1
ATOM 799 C CA . ARG A 1 99 ? 4.282 28.817 38.935 1.00 50.91 99 ARG A CA 1
ATOM 800 C C . ARG A 1 99 ? 5.374 29.469 39.783 1.00 50.91 99 ARG A C 1
ATOM 802 O O . ARG A 1 99 ? 5.955 30.469 39.371 1.00 50.91 99 ARG A O 1
ATOM 809 N N . THR A 1 100 ? 5.717 28.865 40.912 1.00 45.31 100 THR A N 1
ATOM 810 C CA . THR A 1 100 ? 7.006 29.085 41.578 1.00 45.31 100 THR A CA 1
ATOM 811 C C . THR A 1 100 ? 8.069 28.243 40.873 1.00 45.31 100 THR A C 1
ATOM 813 O O . THR A 1 100 ? 8.027 27.016 40.886 1.00 45.31 100 THR A O 1
ATOM 816 N N . ARG A 1 101 ? 9.019 28.915 40.212 1.00 50.09 101 ARG A N 1
ATOM 817 C CA . ARG A 1 101 ? 10.259 28.309 39.718 1.00 50.09 101 ARG A CA 1
ATOM 818 C C . ARG A 1 101 ? 11.241 28.210 40.884 1.00 50.09 101 ARG A C 1
ATOM 820 O O . ARG A 1 101 ? 11.700 29.241 41.360 1.00 50.09 101 ARG A O 1
ATOM 827 N N . PHE A 1 102 ? 11.612 26.996 41.274 1.00 43.56 102 PHE A N 1
ATOM 828 C CA . PHE A 1 102 ? 12.894 26.745 41.925 1.00 43.56 102 PHE A CA 1
ATOM 829 C C . PHE A 1 102 ? 13.752 25.918 40.971 1.00 43.56 102 PHE A C 1
ATOM 831 O O . PHE A 1 102 ? 13.425 24.783 40.635 1.00 43.56 102 PHE A O 1
ATOM 838 N N . GLN A 1 103 ? 14.822 26.548 40.491 1.00 58.38 103 GLN A N 1
ATOM 839 C CA . GLN A 1 103 ? 15.970 25.880 39.896 1.00 58.38 103 GLN A CA 1
ATOM 840 C C . GLN A 1 103 ? 16.690 25.136 41.021 1.00 58.38 103 GLN A C 1
ATOM 842 O O . GLN A 1 103 ? 17.172 25.777 41.954 1.00 58.38 103 GLN A O 1
ATOM 847 N N . GLN A 1 104 ? 16.793 23.811 40.934 1.00 54.59 104 GLN A N 1
ATOM 848 C CA . GLN A 1 104 ? 17.789 23.081 41.705 1.00 54.59 104 GLN A CA 1
ATOM 849 C C . GLN A 1 104 ? 18.429 22.001 40.839 1.00 54.59 104 GLN A C 1
ATOM 851 O O . GLN A 1 104 ? 17.757 21.207 40.186 1.00 54.59 104 GLN A O 1
ATOM 856 N N . ASN A 1 105 ? 19.756 22.087 40.814 1.00 46.84 105 ASN A N 1
ATOM 857 C CA . ASN A 1 105 ? 20.724 21.306 40.070 1.00 46.84 105 ASN A CA 1
ATOM 858 C C . ASN A 1 105 ? 20.335 19.854 39.777 1.00 46.84 105 ASN A C 1
ATOM 860 O O . ASN A 1 105 ? 20.003 19.067 40.662 1.00 46.84 105 ASN A O 1
ATOM 864 N N . HIS A 1 106 ? 20.548 19.493 38.516 1.00 52.53 106 HIS A N 1
ATOM 865 C CA . HIS A 1 106 ? 20.594 18.131 38.020 1.00 52.53 106 HIS A CA 1
ATOM 866 C C . HIS A 1 106 ? 21.777 17.369 38.639 1.00 52.53 106 HIS A C 1
ATOM 868 O O . HIS A 1 106 ? 22.879 17.376 38.099 1.00 52.53 106 HIS A O 1
ATOM 874 N N . PHE A 1 107 ? 21.529 16.642 39.725 1.00 50.25 107 PHE A N 1
ATOM 875 C CA . PHE A 1 107 ? 22.176 15.350 39.928 1.00 50.25 107 PHE A CA 1
ATOM 876 C C . PHE A 1 107 ? 21.192 14.291 39.461 1.00 50.25 107 PHE A C 1
ATOM 878 O O . PHE A 1 107 ? 20.061 14.242 39.931 1.00 50.25 107 PHE A O 1
ATOM 885 N N . ARG A 1 108 ? 21.605 13.492 38.479 1.00 55.88 108 ARG A N 1
ATOM 886 C CA . ARG A 1 108 ? 20.835 12.382 37.920 1.00 55.88 108 ARG A CA 1
ATOM 887 C C . ARG A 1 108 ? 21.175 11.141 38.751 1.00 55.88 108 ARG A C 1
ATOM 889 O O . ARG A 1 108 ? 22.260 10.597 38.545 1.00 55.88 108 ARG A O 1
ATOM 896 N N . PRO A 1 109 ? 20.323 10.663 39.677 1.00 48.09 109 PRO A N 1
ATOM 897 C CA . PRO A 1 109 ? 20.506 9.328 40.208 1.00 48.09 109 PRO A CA 1
ATOM 898 C C . PRO A 1 109 ? 20.119 8.366 39.088 1.00 48.09 109 PRO A C 1
ATOM 900 O O . PRO A 1 109 ? 19.072 8.516 38.452 1.00 48.09 109 PRO A O 1
ATOM 903 N N . GLN A 1 110 ? 20.978 7.388 38.828 1.00 60.47 110 GLN A N 1
ATOM 904 C CA . GLN A 1 110 ? 20.615 6.205 38.064 1.00 60.47 110 GLN A CA 1
ATOM 905 C C . GLN A 1 110 ? 19.472 5.529 38.834 1.00 60.47 110 GLN A C 1
ATOM 907 O O . GLN A 1 110 ? 19.694 4.861 39.840 1.00 60.47 110 GLN A O 1
ATOM 912 N N . GLN A 1 111 ? 18.229 5.791 38.431 1.00 54.16 111 GLN A N 1
ATOM 913 C CA . GLN A 1 111 ? 17.088 5.092 38.995 1.00 54.16 111 GLN A CA 1
ATOM 914 C C . GLN A 1 111 ? 17.070 3.704 38.370 1.00 54.16 111 GLN A C 1
ATOM 916 O O . GLN A 1 111 ? 16.816 3.539 37.174 1.00 54.16 111 GLN A O 1
ATOM 921 N N . MET A 1 112 ? 17.392 2.722 39.210 1.00 49.72 112 MET A N 1
ATOM 922 C CA . MET A 1 112 ? 17.078 1.325 38.982 1.00 49.72 112 MET A CA 1
ATOM 923 C C . MET A 1 112 ? 15.617 1.206 38.546 1.00 49.72 112 MET A C 1
ATOM 925 O O . MET A 1 112 ? 14.744 1.972 38.958 1.00 49.72 112 MET A O 1
ATOM 929 N N . GLN A 1 113 ? 15.407 0.253 37.651 1.00 54.88 113 GLN A N 1
ATOM 930 C CA . GLN A 1 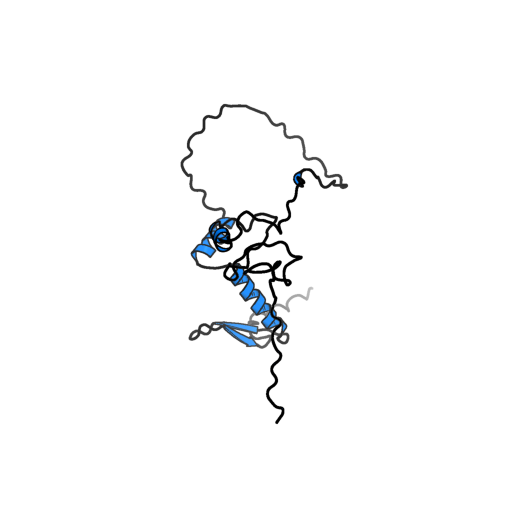113 ? 14.161 -0.094 37.000 1.00 54.88 113 GLN A CA 1
ATOM 931 C C . GLN A 1 113 ? 13.082 -0.425 38.041 1.00 54.88 113 GLN A C 1
ATOM 933 O O . GLN A 1 113 ? 12.888 -1.575 38.417 1.00 54.88 113 GLN A O 1
ATOM 938 N N . ASN A 1 114 ? 12.377 0.597 38.522 1.00 42.47 114 ASN A N 1
ATOM 939 C CA . ASN A 1 114 ? 11.199 0.401 39.348 1.00 42.47 114 ASN A CA 1
ATOM 940 C C . ASN A 1 114 ? 10.072 -0.071 38.438 1.00 42.47 114 ASN A C 1
ATOM 942 O O . ASN A 1 114 ? 9.602 0.676 37.574 1.00 42.47 114 ASN A O 1
ATOM 946 N N . GLY A 1 115 ? 9.692 -1.335 38.642 1.00 55.88 115 GLY A N 1
ATOM 947 C CA . GLY A 1 115 ? 8.576 -2.012 38.005 1.00 55.88 115 GLY A CA 1
ATOM 948 C C . GLY A 1 115 ? 7.346 -1.120 37.971 1.00 55.88 115 GLY A C 1
ATOM 949 O O . GLY A 1 115 ? 6.636 -0.947 38.959 1.00 55.88 115 GLY A O 1
ATOM 950 N N . ARG A 1 116 ? 7.095 -0.547 36.796 1.00 51.50 116 ARG A N 1
ATOM 951 C CA . ARG A 1 116 ? 5.778 -0.047 36.448 1.00 51.50 116 ARG A CA 1
ATOM 952 C C . ARG A 1 116 ? 4.960 -1.288 36.151 1.00 51.50 116 ARG A C 1
ATOM 954 O O . ARG A 1 116 ? 5.131 -1.882 35.091 1.00 51.50 116 ARG A O 1
ATOM 961 N N . PHE A 1 117 ? 4.103 -1.685 37.084 1.00 57.75 117 PHE A N 1
ATOM 962 C CA . PHE A 1 117 ? 2.972 -2.523 36.715 1.00 57.75 117 PHE A CA 1
ATOM 963 C C . PHE A 1 117 ? 2.281 -1.814 35.543 1.00 57.75 117 PHE A C 1
ATOM 965 O O . PHE A 1 117 ? 1.982 -0.617 35.670 1.00 57.75 117 PHE A O 1
ATOM 972 N N . PRO A 1 118 ? 2.137 -2.465 34.376 1.00 56.28 118 PRO A N 1
ATOM 973 C CA . PRO A 1 118 ? 1.486 -1.836 33.244 1.00 56.28 118 PRO A CA 1
ATOM 974 C C . PRO A 1 118 ? 0.113 -1.357 33.710 1.00 56.28 118 PRO A C 1
ATOM 976 O O . PRO A 1 118 ? -0.597 -2.065 34.427 1.00 56.28 118 PRO A O 1
ATOM 979 N N . THR A 1 119 ? -0.255 -0.129 33.343 1.00 61.00 119 THR A N 1
ATOM 980 C CA . THR A 1 119 ? -1.643 0.306 33.505 1.00 61.00 119 THR A CA 1
ATOM 981 C C . THR A 1 119 ? -2.524 -0.761 32.852 1.00 61.00 119 THR A C 1
ATOM 983 O O . THR A 1 119 ? -2.144 -1.281 31.802 1.00 61.00 119 THR A O 1
ATOM 986 N N . MET A 1 120 ? -3.663 -1.130 33.457 1.00 58.78 120 MET A N 1
ATOM 987 C CA . MET A 1 120 ? -4.506 -2.246 32.971 1.00 58.78 120 MET A CA 1
ATOM 988 C C . MET A 1 120 ? -4.744 -2.215 31.448 1.00 58.78 120 MET A C 1
ATOM 990 O O . MET A 1 120 ? -4.799 -3.257 30.804 1.00 58.78 120 MET A O 1
ATOM 994 N N . GLN A 1 121 ? -4.790 -1.018 30.857 1.00 56.56 121 GLN A N 1
ATOM 995 C CA . GLN A 1 121 ? -4.919 -0.809 29.413 1.00 56.56 121 GLN A CA 1
ATOM 996 C C . GLN A 1 121 ? -3.723 -1.325 28.589 1.00 56.56 121 GLN A C 1
ATOM 998 O O . GLN A 1 121 ? -3.924 -1.920 27.535 1.00 56.56 121 GLN A O 1
ATOM 1003 N N . LYS A 1 122 ? -2.480 -1.134 29.051 1.00 57.28 122 LYS A N 1
ATOM 1004 C CA . LYS A 1 122 ? -1.279 -1.657 28.373 1.00 57.28 122 LYS A CA 1
ATOM 1005 C C . LYS A 1 122 ? -1.073 -3.148 28.636 1.00 57.28 122 LYS A C 1
ATOM 1007 O O . LYS A 1 122 ? -0.601 -3.858 27.755 1.00 57.28 122 LYS A O 1
ATOM 1012 N N . ALA A 1 123 ? -1.515 -3.625 29.802 1.00 65.38 123 ALA A N 1
ATOM 1013 C CA . ALA A 1 123 ? -1.453 -5.036 30.167 1.00 65.38 123 ALA A CA 1
ATOM 1014 C C . ALA A 1 123 ? -2.297 -5.919 29.229 1.00 65.38 123 ALA A C 1
ATOM 1016 O O . ALA A 1 123 ? -1.853 -6.998 28.855 1.00 65.38 123 ALA A O 1
ATOM 1017 N N . PHE A 1 124 ? -3.480 -5.458 28.801 1.00 64.31 124 PHE A N 1
ATOM 1018 C CA . PHE A 1 124 ? -4.375 -6.239 27.936 1.00 64.31 124 PHE A CA 1
ATOM 1019 C C . PHE A 1 124 ? -3.806 -6.479 26.530 1.00 64.31 124 PHE A C 1
ATOM 1021 O O . PHE A 1 124 ? -3.860 -7.597 26.022 1.00 64.31 124 PHE A O 1
ATOM 1028 N N . VAL A 1 125 ? -3.232 -5.448 25.904 1.00 73.12 125 VAL A N 1
ATOM 1029 C CA . VAL A 1 125 ? -2.677 -5.552 24.541 1.00 73.12 125 VAL A CA 1
ATOM 1030 C C . VAL A 1 125 ? -1.425 -6.435 24.528 1.00 73.12 125 VAL A C 1
ATOM 1032 O O . VAL A 1 125 ? -1.256 -7.288 23.652 1.00 73.12 125 VAL A O 1
ATOM 1035 N N . GLU A 1 126 ? -0.567 -6.277 25.537 1.00 75.81 126 GLU A N 1
ATOM 1036 C CA . GLU A 1 126 ? 0.624 -7.112 25.705 1.00 75.81 126 GLU A CA 1
ATOM 1037 C C . GLU A 1 126 ? 0.246 -8.571 26.011 1.00 75.81 126 GLU A C 1
ATOM 1039 O O . GLU A 1 126 ? 0.831 -9.489 25.436 1.00 75.81 126 GLU A O 1
ATOM 1044 N N . PHE A 1 127 ? -0.783 -8.798 26.833 1.00 77.69 127 PHE A N 1
ATOM 1045 C CA . PHE A 1 127 ? -1.312 -10.129 27.135 1.00 77.69 127 PHE A CA 1
ATOM 1046 C C . PHE A 1 127 ? -1.945 -10.814 25.915 1.00 77.69 127 PHE A C 1
ATOM 1048 O O . PHE A 1 127 ? -1.658 -11.980 25.655 1.00 77.69 127 PHE A O 1
ATOM 1055 N N . ALA A 1 128 ? -2.737 -10.099 25.110 1.00 78.12 128 ALA A N 1
ATOM 1056 C CA . ALA A 1 128 ? -3.306 -10.638 23.872 1.00 78.12 128 ALA A CA 1
ATOM 1057 C C . ALA A 1 128 ? -2.206 -11.136 22.920 1.00 78.12 128 ALA A C 1
ATOM 1059 O O . ALA A 1 128 ? -2.290 -12.238 22.377 1.00 78.12 128 ALA A O 1
ATOM 1060 N N . THR A 1 129 ? -1.117 -10.373 22.807 1.00 76.31 129 THR A N 1
ATOM 1061 C CA . THR A 1 129 ? 0.057 -10.771 22.019 1.00 76.31 129 THR A CA 1
ATOM 1062 C C . THR A 1 129 ? 0.721 -12.031 22.590 1.00 76.31 129 THR A C 1
ATOM 1064 O O . THR A 1 129 ? 1.085 -12.926 21.827 1.00 76.31 129 THR A O 1
ATOM 1067 N N . GLN A 1 130 ? 0.841 -12.145 23.921 1.00 76.12 130 GLN A N 1
ATOM 1068 C CA . GLN A 1 130 ? 1.374 -13.349 24.580 1.00 76.12 130 GLN A CA 1
ATOM 1069 C C . GLN A 1 130 ? 0.506 -14.590 24.333 1.00 76.12 130 GLN A C 1
ATOM 1071 O O . GLN A 1 130 ? 1.037 -15.689 24.201 1.00 76.12 130 GLN A O 1
ATOM 1076 N N . MET A 1 131 ? -0.811 -14.422 24.207 1.00 82.81 131 MET A N 1
ATOM 1077 C CA . MET A 1 131 ? -1.746 -15.498 23.862 1.00 82.81 131 MET A CA 1
ATOM 1078 C C . MET A 1 131 ? -1.807 -15.810 22.357 1.00 82.81 131 MET A C 1
ATOM 1080 O O . MET A 1 131 ? -2.680 -16.565 21.931 1.00 82.81 131 MET A O 1
ATOM 1084 N N . ALA A 1 132 ? -0.910 -15.235 21.544 1.00 78.00 132 ALA A N 1
ATOM 1085 C CA . ALA A 1 132 ? -0.926 -15.326 20.082 1.00 78.00 132 ALA A CA 1
ATOM 1086 C C . ALA A 1 132 ? -2.252 -14.852 19.448 1.00 78.00 132 ALA A C 1
ATOM 1088 O O . ALA A 1 132 ? -2.639 -15.298 18.366 1.00 78.00 132 ALA A O 1
ATOM 1089 N N . LEU A 1 133 ? -2.948 -13.927 20.116 1.00 78.62 133 LEU A N 1
ATOM 1090 C CA . LEU A 1 133 ? -4.191 -13.339 19.642 1.00 78.62 133 LEU A CA 1
ATOM 1091 C C . LEU A 1 133 ? -3.884 -12.088 18.812 1.00 78.62 133 LEU A C 1
ATOM 1093 O O . LEU A 1 133 ? -3.291 -11.127 19.299 1.00 78.62 133 LEU A O 1
ATOM 1097 N N . ASN A 1 134 ? -4.300 -12.102 17.547 1.00 83.06 134 ASN A N 1
ATOM 1098 C CA . ASN A 1 134 ? -4.176 -10.958 16.648 1.00 83.06 134 ASN A CA 1
ATOM 1099 C C . ASN A 1 134 ? -5.517 -10.212 16.577 1.00 83.06 134 ASN A C 1
ATOM 1101 O O . ASN A 1 134 ? -6.519 -10.774 16.133 1.00 83.06 134 ASN A O 1
ATOM 1105 N N . MET A 1 135 ? -5.530 -8.950 17.011 1.00 79.81 135 MET A N 1
ATOM 1106 C CA . MET A 1 135 ? -6.747 -8.139 17.091 1.00 79.81 135 MET A CA 1
ATOM 1107 C C . MET A 1 135 ? -7.316 -7.776 15.712 1.00 79.81 135 MET A C 1
ATOM 1109 O O . MET A 1 135 ? -8.534 -7.710 15.560 1.00 79.81 135 MET A O 1
ATOM 1113 N N . ASP A 1 136 ? -6.462 -7.636 14.694 1.00 81.75 136 ASP A N 1
ATOM 1114 C CA . ASP A 1 136 ? -6.895 -7.401 13.310 1.00 81.75 136 ASP A CA 1
ATOM 1115 C C . ASP A 1 136 ? -7.615 -8.639 12.757 1.00 81.75 136 ASP A C 1
ATOM 1117 O O . ASP A 1 136 ? -8.676 -8.540 12.138 1.00 81.75 136 ASP A O 1
ATOM 1121 N N . ASN A 1 137 ? -7.090 -9.831 13.070 1.00 84.94 137 ASN A N 1
ATOM 1122 C CA . ASN A 1 137 ? -7.754 -11.093 12.740 1.00 84.94 137 ASN A CA 1
ATOM 1123 C C . ASN A 1 137 ? -9.096 -11.221 13.484 1.00 84.94 137 ASN A C 1
ATOM 1125 O O . ASN A 1 137 ? -10.064 -11.720 12.915 1.00 84.94 137 ASN A O 1
ATOM 1129 N N . GLY A 1 138 ? -9.169 -10.748 14.734 1.00 87.75 138 GLY A N 1
ATOM 1130 C CA . GLY A 1 138 ? -10.394 -10.731 15.538 1.00 87.75 138 GLY A CA 1
ATOM 1131 C C . GLY A 1 138 ? -11.503 -9.889 14.905 1.00 87.75 138 GLY A C 1
ATOM 1132 O O . GLY A 1 138 ? -12.609 -10.388 14.689 1.00 87.75 138 GLY A O 1
ATOM 1133 N N . TRP A 1 139 ? -11.199 -8.645 14.528 1.00 88.81 139 TRP A N 1
ATOM 1134 C CA . TRP A 1 139 ? -12.152 -7.777 13.827 1.00 88.81 139 TRP A CA 1
ATOM 1135 C C . TRP A 1 139 ? -12.566 -8.330 12.461 1.00 88.81 139 TRP A C 1
ATOM 1137 O O . TRP A 1 139 ? -13.738 -8.226 12.095 1.00 88.81 139 TRP A O 1
ATOM 1147 N N . GLY A 1 140 ? -11.648 -8.983 11.742 1.00 90.06 140 GLY A N 1
ATOM 1148 C CA . GLY A 1 140 ? -11.962 -9.690 10.499 1.00 90.06 140 GLY A CA 1
ATOM 1149 C C . GLY A 1 140 ? -13.018 -10.787 10.684 1.00 90.06 140 GLY A C 1
ATOM 1150 O O . GLY A 1 140 ? -13.958 -10.876 9.894 1.00 90.06 140 GLY A O 1
ATOM 1151 N N . ILE A 1 141 ? -12.922 -11.575 11.762 1.00 91.00 141 ILE A N 1
ATOM 1152 C CA . ILE A 1 141 ? -13.911 -12.615 12.098 1.00 91.00 141 ILE A CA 1
ATOM 1153 C C . ILE A 1 141 ? -15.274 -11.992 12.429 1.00 91.00 141 ILE A C 1
ATOM 1155 O O . ILE A 1 141 ? -16.298 -12.472 11.942 1.00 91.00 141 ILE A O 1
ATOM 1159 N N . VAL A 1 142 ? -15.303 -10.910 13.217 1.00 92.94 142 VAL A N 1
ATOM 1160 C CA . VAL A 1 142 ? -16.554 -10.208 13.561 1.00 92.94 142 VAL A CA 1
ATOM 1161 C C . VAL A 1 142 ? -17.230 -9.660 12.308 1.00 92.94 142 VAL A C 1
ATOM 1163 O O . VAL A 1 142 ? -18.423 -9.880 12.113 1.00 92.94 142 VAL A O 1
ATOM 1166 N N . ARG A 1 143 ? -16.477 -8.997 11.422 1.00 92.69 143 ARG A N 1
ATOM 1167 C CA . ARG A 1 143 ? -17.029 -8.455 10.175 1.00 92.69 143 ARG A CA 1
ATOM 1168 C C . ARG A 1 143 ? -17.615 -9.558 9.296 1.00 92.69 143 ARG A C 1
ATOM 1170 O O . ARG A 1 143 ? -18.736 -9.400 8.821 1.00 92.69 143 ARG A O 1
ATOM 1177 N N . ALA A 1 144 ? -16.906 -10.680 9.156 1.00 90.44 144 ALA A N 1
ATOM 1178 C CA . ALA A 1 144 ? -17.379 -11.833 8.396 1.00 90.44 144 ALA A CA 1
ATOM 1179 C C . ALA A 1 144 ? -18.681 -12.423 8.968 1.00 90.44 144 ALA A C 1
ATOM 1181 O O . ALA A 1 144 ? -19.566 -12.804 8.205 1.00 90.44 144 ALA A O 1
ATOM 1182 N N . LEU A 1 145 ? -18.830 -12.470 10.298 1.00 93.31 145 LEU A N 1
ATOM 1183 C CA . LEU A 1 145 ? -20.083 -12.888 10.934 1.00 93.31 145 LEU A CA 1
ATOM 1184 C C . LEU A 1 145 ? -21.217 -11.895 10.667 1.00 93.31 145 LEU A C 1
ATOM 1186 O O . LEU A 1 145 ? -22.315 -12.320 10.324 1.00 93.31 145 LEU A O 1
ATOM 1190 N N . VAL A 1 146 ? -20.959 -10.589 10.776 1.00 93.81 146 VAL A N 1
ATOM 1191 C CA . VAL A 1 146 ? -21.965 -9.559 10.473 1.00 93.81 146 VAL A CA 1
ATOM 1192 C C . VAL A 1 146 ? -22.435 -9.677 9.025 1.00 93.81 146 VAL A C 1
ATOM 1194 O O . VAL A 1 146 ? -23.637 -9.709 8.784 1.00 93.81 146 VAL A O 1
ATOM 1197 N N . ASP A 1 147 ? -21.516 -9.813 8.068 1.00 93.81 147 ASP A N 1
ATOM 1198 C CA . ASP A 1 147 ? -21.869 -9.990 6.654 1.00 93.81 147 ASP A CA 1
ATOM 1199 C C . ASP A 1 147 ? -22.675 -11.270 6.409 1.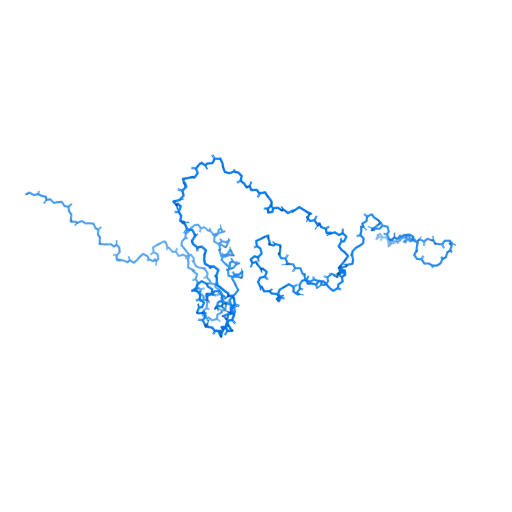00 93.81 147 ASP A C 1
ATOM 1201 O O . ASP A 1 147 ? -23.625 -11.272 5.626 1.00 93.81 147 ASP A O 1
ATOM 1205 N N . LEU A 1 148 ? -22.354 -12.347 7.128 1.00 92.06 148 LEU A N 1
ATOM 1206 C CA . LEU A 1 148 ? -23.102 -13.598 7.059 1.00 92.06 148 LEU A CA 1
ATOM 1207 C C . LEU A 1 148 ? -24.538 -13.463 7.589 1.00 92.06 148 LEU A C 1
ATOM 1209 O O . LEU A 1 148 ? -25.435 -14.110 7.049 1.00 92.06 148 LEU A O 1
ATOM 1213 N N . PHE A 1 149 ? -24.769 -12.652 8.627 1.00 91.50 149 PHE A N 1
ATOM 1214 C CA . PHE A 1 149 ? -26.110 -12.407 9.170 1.00 91.50 149 PHE A CA 1
ATOM 1215 C C . PHE A 1 149 ? -26.903 -11.367 8.381 1.00 91.50 149 PHE A C 1
ATOM 1217 O O . PHE A 1 149 ? -28.109 -11.525 8.253 1.00 91.50 149 PHE A O 1
ATOM 1224 N N . MET A 1 150 ? -26.246 -10.377 7.774 1.00 92.12 150 MET A N 1
ATOM 1225 C CA . MET A 1 150 ? -26.900 -9.419 6.870 1.00 92.12 150 MET A CA 1
ATOM 1226 C C . MET A 1 150 ? -27.523 -10.096 5.636 1.00 92.12 150 MET A C 1
ATOM 1228 O O . MET A 1 150 ? -28.463 -9.568 5.055 1.00 92.12 150 MET A O 1
ATOM 1232 N N . GLY A 1 151 ? -27.016 -11.266 5.227 1.00 91.62 151 GLY A N 1
ATOM 1233 C CA . GLY A 1 151 ? -27.589 -12.070 4.140 1.00 91.62 151 GLY A CA 1
ATOM 1234 C C . GLY A 1 151 ? -28.663 -13.079 4.570 1.00 91.62 151 GLY A C 1
ATOM 1235 O O . GLY A 1 151 ? -29.134 -13.852 3.734 1.00 91.62 151 GLY A O 1
ATOM 1236 N N . LYS A 1 152 ? -29.013 -13.140 5.858 1.00 91.00 152 LYS A N 1
ATOM 1237 C CA . LYS A 1 152 ? -30.015 -14.063 6.407 1.00 91.00 152 LYS A CA 1
ATOM 1238 C C . LYS A 1 152 ? -31.319 -13.317 6.715 1.00 91.00 152 LYS A C 1
ATOM 1240 O O . LYS A 1 152 ? -31.279 -12.113 6.929 1.00 91.00 152 LYS A O 1
ATOM 1245 N N . PRO A 1 153 ? -32.472 -14.010 6.729 1.00 93.38 153 PRO A N 1
ATOM 1246 C CA . PRO A 1 153 ? -33.726 -13.391 7.142 1.00 93.38 153 PRO A CA 1
ATOM 1247 C C . PRO A 1 153 ? -33.678 -12.990 8.619 1.00 93.38 153 PRO A C 1
ATOM 1249 O O . PRO A 1 153 ? -32.977 -13.625 9.415 1.00 93.38 153 PRO A O 1
ATOM 1252 N N . ASP A 1 154 ? -34.451 -11.972 8.977 1.00 90.06 154 ASP A N 1
ATOM 1253 C CA . ASP A 1 154 ? -34.561 -11.497 10.354 1.00 90.06 154 ASP A CA 1
ATOM 1254 C C . ASP A 1 154 ? -35.053 -12.617 11.280 1.00 90.06 154 ASP A C 1
ATOM 1256 O O . ASP A 1 154 ? -35.934 -13.406 10.932 1.00 90.06 154 ASP A O 1
ATOM 1260 N N . GLY A 1 155 ? -34.439 -12.717 12.457 1.00 89.31 155 GLY A N 1
ATOM 1261 C CA . GLY A 1 155 ? -34.754 -13.744 13.444 1.00 89.31 155 GLY A CA 1
ATOM 1262 C C . GLY A 1 155 ? -33.624 -13.956 14.447 1.00 89.31 155 GLY A C 1
ATOM 1263 O O . GLY A 1 155 ? -32.552 -13.352 14.352 1.00 89.31 155 GLY A O 1
ATOM 1264 N N . ARG A 1 156 ? -33.853 -14.836 15.426 1.00 90.12 156 ARG A N 1
ATOM 1265 C CA . ARG A 1 156 ? -32.835 -15.223 16.411 1.00 90.12 156 ARG A CA 1
ATOM 1266 C C . ARG A 1 156 ? -31.981 -16.371 15.862 1.00 90.12 156 ARG A C 1
ATOM 1268 O O . ARG A 1 156 ? -32.486 -17.320 15.258 1.00 90.12 156 ARG A O 1
ATOM 1275 N N . TYR A 1 157 ? -30.673 -16.300 16.102 1.00 92.88 157 TYR A N 1
ATOM 1276 C CA . TYR A 1 157 ? -29.714 -17.308 15.654 1.00 92.88 157 TYR A CA 1
ATOM 1277 C C . TYR A 1 157 ? -28.786 -17.740 16.787 1.00 92.88 157 TYR A C 1
ATOM 1279 O O . TYR A 1 157 ? -28.325 -16.920 17.576 1.00 92.88 157 TYR A O 1
ATOM 1287 N N . LEU A 1 158 ? -28.462 -19.031 16.823 1.00 92.06 158 LEU A N 1
ATOM 1288 C CA . LEU A 1 158 ? -27.502 -19.623 17.745 1.00 92.06 158 LEU A CA 1
ATOM 1289 C C . LEU A 1 158 ? -26.232 -20.024 16.991 1.00 92.06 158 LEU A C 1
ATOM 1291 O O . LEU A 1 158 ? -26.290 -20.787 16.024 1.00 92.06 158 LEU A O 1
ATOM 1295 N N . ILE A 1 159 ? -25.079 -19.558 17.469 1.00 93.69 159 ILE A N 1
ATOM 1296 C CA . ILE A 1 159 ? -23.763 -19.978 16.980 1.00 93.69 159 ILE A CA 1
ATOM 1297 C C . ILE A 1 159 ? -23.176 -20.970 17.978 1.00 93.69 159 ILE A C 1
ATOM 1299 O O . ILE A 1 159 ? -23.053 -20.671 19.161 1.00 93.69 159 ILE A O 1
ATOM 1303 N N . THR A 1 160 ? -22.780 -22.148 17.505 1.00 93.56 160 THR A N 1
ATOM 1304 C CA . THR A 1 160 ? -22.150 -23.179 18.341 1.00 93.56 160 THR A CA 1
ATOM 1305 C C . THR A 1 160 ? -20.849 -23.657 17.720 1.00 93.56 160 THR A C 1
ATOM 1307 O O . THR A 1 160 ? -20.708 -23.721 16.497 1.00 93.56 160 THR A O 1
ATOM 1310 N N . LYS A 1 161 ? -19.882 -24.014 18.565 1.00 94.88 161 LYS A N 1
ATOM 1311 C CA . LYS A 1 161 ? -18.644 -24.663 18.133 1.00 94.88 161 LYS A CA 1
ATOM 1312 C C . LYS A 1 161 ? -18.860 -26.170 18.088 1.00 94.88 161 LYS A C 1
ATOM 1314 O O . LYS A 1 161 ? -19.276 -26.765 19.077 1.00 94.88 161 LYS A O 1
ATOM 1319 N N . ASP A 1 162 ? -18.546 -26.793 16.956 1.00 93.75 162 ASP A N 1
ATOM 1320 C CA . ASP A 1 162 ? -18.615 -28.247 16.821 1.00 93.75 162 ASP A CA 1
ATOM 1321 C C . ASP A 1 162 ? -17.562 -28.900 17.749 1.00 93.75 162 ASP A C 1
ATOM 1323 O O . ASP A 1 162 ? -16.383 -28.528 17.724 1.00 93.75 162 ASP A O 1
ATOM 1327 N N . PRO A 1 163 ? -17.940 -29.834 18.636 1.00 94.62 163 PRO A N 1
ATOM 1328 C CA . PRO A 1 163 ? -16.998 -30.432 19.577 1.00 94.62 163 PRO A CA 1
ATOM 1329 C C . PRO A 1 163 ? -15.954 -31.302 18.870 1.00 94.62 163 PRO A C 1
ATOM 1331 O O . PRO A 1 163 ? -14.801 -31.317 19.298 1.00 94.62 163 PRO A O 1
ATOM 1334 N N . MET A 1 164 ? -16.328 -31.960 17.768 1.00 91.38 164 MET A N 1
ATOM 1335 C CA . MET A 1 164 ? -15.479 -32.918 17.056 1.00 91.38 164 MET A CA 1
ATOM 1336 C C . MET A 1 164 ? -14.739 -32.294 15.871 1.00 91.38 164 MET A C 1
ATOM 1338 O O . MET A 1 164 ? -13.729 -32.836 15.426 1.00 91.38 164 MET A O 1
ATOM 1342 N N . LYS A 1 165 ? -15.222 -31.160 15.349 1.00 92.56 165 LYS A N 1
ATOM 1343 C CA . LYS A 1 165 ? -14.628 -30.465 14.199 1.00 92.56 165 LYS A CA 1
ATOM 1344 C C . LYS A 1 165 ? -14.274 -29.016 14.548 1.00 92.56 165 LYS A C 1
ATOM 1346 O O . LYS A 1 165 ? -15.009 -28.372 15.289 1.00 92.56 165 LYS A O 1
ATOM 1351 N N . PRO A 1 166 ? -13.184 -28.446 14.010 1.00 92.00 166 PRO A N 1
ATOM 1352 C CA . PRO A 1 166 ? -12.838 -27.040 14.219 1.00 92.00 166 PRO A CA 1
ATOM 1353 C C . PRO A 1 166 ? -13.718 -26.117 13.353 1.00 92.00 166 PRO A C 1
ATOM 1355 O O . PRO A 1 166 ? -13.226 -25.369 12.516 1.00 92.00 166 PRO A O 1
ATOM 1358 N N . THR A 1 167 ? -15.039 -26.203 13.515 1.00 90.56 167 THR A N 1
ATOM 1359 C CA . THR A 1 167 ? -16.030 -25.479 12.709 1.00 90.56 167 THR A CA 1
ATOM 1360 C C . THR A 1 167 ? -17.100 -24.860 13.597 1.00 90.56 167 THR A C 1
ATOM 1362 O O . THR A 1 167 ? -17.547 -25.488 14.558 1.00 90.56 167 THR A O 1
ATOM 1365 N N . LEU A 1 168 ? -17.546 -23.654 13.247 1.00 92.88 168 LEU A N 1
ATOM 1366 C CA . LEU A 1 168 ? -18.728 -23.029 13.839 1.00 92.88 168 LEU A CA 1
ATOM 1367 C C . LEU A 1 168 ? -19.974 -23.402 13.029 1.00 92.88 168 LEU A C 1
ATOM 1369 O O . LEU A 1 168 ? -19.917 -23.505 11.804 1.00 92.88 168 LEU A O 1
ATOM 1373 N N . ARG A 1 169 ? -21.100 -23.600 13.713 1.00 92.19 169 ARG A N 1
ATOM 1374 C CA . ARG A 1 169 ? -22.409 -23.884 13.115 1.00 92.19 169 ARG A CA 1
ATOM 1375 C C . ARG A 1 169 ? -23.416 -22.838 13.563 1.00 92.19 169 ARG A C 1
ATOM 1377 O O . ARG A 1 169 ? -23.402 -22.444 14.726 1.00 92.19 169 ARG A O 1
ATOM 1384 N N . ILE A 1 170 ? -24.281 -22.425 12.643 1.00 93.62 170 ILE A N 1
ATOM 1385 C CA . ILE A 1 170 ? -25.313 -21.413 12.875 1.00 93.62 170 ILE A CA 1
ATOM 1386 C C . ILE A 1 170 ? -26.677 -22.070 12.700 1.00 93.62 170 ILE A C 1
ATOM 1388 O O . ILE A 1 170 ? -26.936 -22.666 11.654 1.00 93.62 170 ILE A O 1
ATOM 1392 N N . TYR A 1 171 ? -27.536 -21.931 13.702 1.00 92.88 171 TYR A N 1
ATOM 1393 C CA . TYR A 1 171 ? -28.906 -22.434 13.696 1.00 92.88 171 TYR A CA 1
ATOM 1394 C C . TYR A 1 171 ? -29.879 -21.267 13.837 1.00 92.88 171 TYR A C 1
ATOM 1396 O O . TYR A 1 171 ? -29.674 -20.406 14.686 1.00 92.88 171 TYR A O 1
ATOM 1404 N N . SER A 1 172 ? -30.925 -21.227 13.015 1.00 92.56 172 SER A N 1
ATOM 1405 C CA . SER A 1 172 ? -32.092 -20.379 13.273 1.00 92.56 172 SER A CA 1
ATOM 1406 C C . SER A 1 172 ? -32.913 -21.019 14.384 1.00 92.56 172 SER A C 1
ATOM 1408 O O . SER A 1 172 ? -33.163 -22.226 14.333 1.00 92.56 172 SER A O 1
ATOM 1410 N N . ILE A 1 173 ? -33.343 -20.232 15.357 1.00 92.12 173 ILE A N 1
ATOM 1411 C CA . ILE A 1 173 ? -34.157 -20.713 16.474 1.00 92.12 173 ILE A CA 1
ATOM 1412 C C . ILE A 1 173 ? -35.469 -19.923 16.542 1.00 92.12 173 ILE A C 1
ATOM 1414 O O . ILE A 1 173 ? -35.502 -18.771 16.103 1.00 92.12 173 ILE A O 1
ATOM 1418 N N . PRO A 1 174 ? -36.547 -20.516 17.084 1.00 90.06 174 PRO A N 1
ATOM 1419 C CA . PRO A 1 174 ? -37.779 -19.789 17.371 1.00 90.06 174 PRO A CA 1
ATOM 1420 C C . PRO A 1 174 ? -37.537 -18.605 18.318 1.00 90.06 174 PRO A C 1
ATOM 1422 O O . PRO A 1 174 ? -36.640 -18.651 19.164 1.00 90.06 174 PRO A O 1
ATOM 1425 N N . GLU A 1 175 ? -38.345 -17.550 18.200 1.00 78.31 175 GLU A N 1
ATOM 1426 C CA . GLU A 1 175 ? -38.183 -16.328 19.002 1.00 78.31 175 GLU A CA 1
ATOM 1427 C C . GLU A 1 175 ? -38.338 -16.580 20.507 1.00 78.31 175 GLU A C 1
ATOM 1429 O O . GLU A 1 175 ? -37.641 -15.967 21.300 1.00 78.31 175 GLU A O 1
ATOM 1434 N N . ASN A 1 176 ? -39.139 -17.569 20.888 1.00 79.88 176 ASN A N 1
ATOM 1435 C CA . ASN A 1 176 ? -39.399 -18.007 22.258 1.00 79.88 176 ASN A CA 1
ATOM 1436 C C . ASN A 1 176 ? -38.420 -19.085 22.775 1.00 79.88 176 ASN A C 1
ATOM 1438 O O . ASN A 1 176 ? -38.696 -19.748 23.767 1.00 79.88 176 ASN A O 1
ATOM 1442 N N . SER A 1 177 ? -37.282 -19.314 22.108 1.00 78.94 177 SER A N 1
ATOM 1443 C CA . SER A 1 177 ? -36.349 -20.394 22.481 1.00 78.94 177 SER A CA 1
ATOM 1444 C C . SER A 1 177 ? -35.555 -20.146 23.773 1.00 78.94 177 SER A C 1
ATOM 1446 O O . SER A 1 177 ? -34.939 -21.087 24.274 1.00 78.94 177 SER A O 1
ATOM 1448 N N . PHE A 1 178 ? -35.497 -18.908 24.269 1.00 74.25 178 PHE A N 1
ATOM 1449 C CA . PHE A 1 178 ? -34.705 -18.528 25.451 1.00 74.25 178 PHE A CA 1
ATOM 1450 C C . PHE A 1 178 ? -35.489 -17.726 26.486 1.00 74.25 178 PHE A C 1
ATOM 1452 O O . PHE A 1 178 ? -34.908 -17.334 27.494 1.00 74.25 178 PHE A O 1
ATOM 1459 N N . ASP A 1 179 ? -36.770 -17.473 26.234 1.00 76.06 179 ASP A N 1
ATOM 1460 C CA . ASP A 1 179 ? -37.614 -16.777 27.192 1.00 76.06 179 ASP A CA 1
ATOM 1461 C C . ASP A 1 179 ? -37.959 -17.814 28.274 1.00 76.06 179 ASP A C 1
ATOM 1463 O O . ASP A 1 179 ? -38.677 -18.785 28.027 1.00 76.06 179 ASP A O 1
ATOM 1467 N N . SER A 1 180 ? -37.311 -17.697 29.432 1.00 57.75 180 SER A N 1
ATOM 1468 C CA . SER A 1 180 ? -37.551 -18.543 30.602 1.00 57.75 180 SER A CA 1
ATOM 1469 C C . SER A 1 180 ? -38.993 -18.368 31.083 1.00 57.75 180 SER A C 1
ATOM 1471 O O . SER A 1 180 ? -39.503 -17.253 31.104 1.00 57.75 180 SER A O 1
ATOM 1473 N N . GLU A 1 181 ? -39.632 -19.454 31.529 1.00 56.38 181 GLU A N 1
ATOM 1474 C CA . GLU A 1 181 ? -40.992 -19.462 32.112 1.00 56.38 181 GLU A CA 1
ATOM 1475 C C . GLU A 1 181 ? -41.144 -18.574 33.376 1.00 56.38 181 GLU A C 1
ATOM 1477 O O . GLU A 1 181 ? -42.228 -18.498 33.947 1.00 56.38 181 GLU A O 1
ATOM 1482 N N . ASP A 1 182 ? -40.083 -17.875 33.795 1.00 54.66 182 ASP A N 1
ATOM 1483 C CA . ASP A 1 182 ? -40.013 -17.020 34.982 1.00 54.66 182 ASP A CA 1
ATOM 1484 C C . ASP A 1 182 ? -40.508 -15.573 34.753 1.00 54.66 182 ASP A C 1
ATOM 1486 O O . ASP A 1 182 ? -40.705 -14.848 35.722 1.00 54.66 182 ASP A O 1
ATOM 1490 N N . ASP A 1 183 ? -40.772 -15.150 33.508 1.00 52.69 183 ASP A N 1
ATOM 1491 C CA . ASP A 1 183 ? -41.322 -13.809 33.202 1.00 52.69 183 ASP A CA 1
ATOM 1492 C C . ASP A 1 183 ? -42.871 -13.769 33.185 1.00 52.69 183 ASP A C 1
ATOM 1494 O O . ASP A 1 183 ? -43.481 -12.814 32.704 1.00 52.69 183 ASP A O 1
ATOM 1498 N N . ALA A 1 184 ? -43.537 -14.800 33.720 1.00 52.94 184 ALA A N 1
ATOM 1499 C CA . ALA A 1 184 ? -45.000 -14.898 33.795 1.00 52.94 184 ALA A CA 1
ATOM 1500 C C . ALA A 1 184 ? -45.581 -14.648 35.205 1.00 52.94 184 ALA A C 1
ATOM 1502 O O . ALA A 1 184 ? -46.614 -15.222 35.557 1.00 52.94 184 ALA A O 1
ATOM 1503 N N . SER A 1 185 ? -44.957 -13.796 36.026 1.00 48.69 185 SER A N 1
ATOM 1504 C CA . SER A 1 185 ? -45.564 -13.347 37.287 1.00 48.69 185 SER A CA 1
ATOM 1505 C C . SER A 1 185 ? -45.126 -11.937 37.686 1.00 48.69 185 SER A C 1
ATOM 1507 O O . SER A 1 185 ? -44.242 -11.793 38.520 1.00 48.69 185 SER A O 1
ATOM 1509 N N . ASP A 1 186 ? -45.736 -10.907 37.103 1.00 51.97 186 ASP A N 1
ATOM 1510 C CA . ASP A 1 186 ? -45.836 -9.573 37.719 1.00 51.97 186 ASP A CA 1
ATOM 1511 C C . ASP A 1 186 ? -46.848 -8.721 36.931 1.00 51.97 186 ASP A C 1
ATOM 1513 O O . ASP A 1 186 ? -46.473 -7.831 36.177 1.00 51.97 186 ASP A O 1
ATOM 1517 N N . ASP A 1 187 ? -48.144 -9.031 37.057 1.00 51.53 187 ASP A N 1
ATOM 1518 C CA . ASP A 1 187 ? -49.201 -8.003 37.033 1.00 51.53 187 ASP A CA 1
ATOM 1519 C C . ASP A 1 187 ? -50.544 -8.604 37.483 1.00 51.53 187 ASP A C 1
ATOM 1521 O O . ASP A 1 187 ? -51.156 -9.376 36.751 1.00 51.53 187 ASP A O 1
ATOM 1525 N N . ASP A 1 188 ? -50.937 -8.328 38.731 1.00 51.03 188 ASP A N 1
ATOM 1526 C CA . ASP A 1 188 ? -52.328 -8.115 39.181 1.00 51.03 188 ASP A CA 1
ATOM 1527 C C . ASP A 1 188 ? -52.384 -8.146 40.720 1.00 51.03 188 ASP A C 1
ATOM 1529 O O . ASP A 1 188 ? -52.812 -9.119 41.343 1.00 51.03 188 ASP A O 1
ATOM 1533 N N . ASN A 1 189 ? -51.939 -7.065 41.366 1.00 48.94 189 ASN A N 1
ATOM 1534 C CA . ASN A 1 189 ? -52.450 -6.689 42.688 1.00 48.94 189 ASN A CA 1
ATOM 1535 C C . ASN A 1 189 ? -52.143 -5.221 42.993 1.00 48.94 189 ASN A C 1
ATOM 1537 O O . ASN A 1 189 ? -51.299 -4.917 43.824 1.00 48.94 189 ASN A O 1
ATOM 1541 N N . ASP A 1 190 ? -52.864 -4.315 42.334 1.00 51.16 190 ASP A N 1
ATOM 1542 C CA . ASP A 1 190 ? -53.129 -2.983 42.880 1.00 51.16 190 ASP A CA 1
ATOM 1543 C C . ASP A 1 190 ? -54.401 -2.389 42.256 1.00 51.16 190 ASP A C 1
ATOM 1545 O O . ASP A 1 190 ? -54.359 -1.748 41.205 1.00 51.16 190 ASP A O 1
ATOM 1549 N N . GLN A 1 191 ? -55.546 -2.618 42.922 1.00 51.31 191 GLN A N 1
ATOM 1550 C CA . GLN A 1 191 ? -56.651 -1.659 43.116 1.00 51.31 191 GLN A CA 1
ATOM 1551 C C . GLN A 1 191 ? -57.874 -2.328 43.773 1.00 51.31 191 GLN A C 1
ATOM 1553 O O . GLN A 1 191 ? -58.700 -2.926 43.092 1.00 51.31 191 GLN A O 1
ATOM 1558 N N . GLN A 1 192 ? -58.078 -2.101 45.075 1.00 44.25 192 GLN A N 1
ATOM 1559 C CA . GLN A 1 192 ? -59.237 -1.305 45.499 1.00 44.25 192 GLN A CA 1
ATOM 1560 C C . GLN A 1 192 ? -59.067 -0.768 46.925 1.00 44.25 192 GLN A C 1
ATOM 1562 O O . GLN A 1 192 ? -58.944 -1.510 47.896 1.00 44.25 192 GLN A O 1
ATOM 1567 N N . GLN A 1 193 ? -59.045 0.562 47.005 1.00 44.06 193 GLN A N 1
ATOM 1568 C CA . GLN A 1 193 ? -59.259 1.329 48.222 1.00 44.06 193 GLN A CA 1
ATOM 1569 C C . GLN A 1 193 ? -60.725 1.227 48.664 1.00 44.06 193 GLN A C 1
ATOM 1571 O O . GLN A 1 193 ? -61.622 1.213 47.818 1.00 44.06 193 GLN A O 1
ATOM 1576 N N . ASN A 1 194 ? -60.881 1.382 49.982 1.00 37.62 194 ASN A N 1
ATOM 1577 C CA . ASN A 1 194 ? -62.035 1.888 50.734 1.00 37.62 194 ASN A CA 1
ATOM 1578 C C . ASN A 1 194 ? -63.000 0.859 51.336 1.00 37.62 194 ASN A C 1
ATOM 1580 O O . ASN A 1 194 ? -63.859 0.318 50.609 1.00 37.62 194 ASN A O 1
#

InterPro domains:
  IPR007783 Eukaryotic translation initiation factor 3 subunit D [PF05091] (7-111)
  IPR007783 Eukaryotic translation initiation factor 3 subunit D [PF05091] (123-172)
  IPR007783 Eukaryotic translation initiation factor 3 subunit D [PTHR12399] (4-116)

pLDDT: mean 76.07, std 15.32, range [37.62, 94.88]

Sequence (194 aa):
MPGAHFEAPLVIENKDGWGPIDGTFQYKDMPYQPYSKSDQLGKVADWTGTVYGDKRNNNRYRSQYGVGVGMYQYIHEDDENTFQLVDSTRLPKPAYQKRTRFQQNHFRPQQMQNGRFPTMQKAFVEFATQMALNMDNGWGIVRALVDLFMGKPDGRYLITKDPMKPTLRIYSIPENSFDSEDDASDDDNDQQQN

Foldseek 3Di:
DDDDDDDDDDDDDDPPDDDDDDDDPVPPPPDDADFDPPADDDDDDDPVCPPCPDVVVVVSRDTPGRVPPPPPDDDDPDDPVVDDDDDPDDDDDDDDDDDDDDDDDDDDDPDDDDDDPPDVVVVVVVVCVVVVHDVVVVVVVVVVVVVVVVPDDDADKDWDQDPVDRDIDIDGDHRCPPVDPVVPDDDDDDDDDD

Radius of gyration: 34.55 Å; chains: 1; bounding box: 90×65×94 Å

Secondary structure (DSSP, 8-state):
-PPP--PPP-PPP-SS-SS--SS-GGGTTS------TTS---PPP-SS--GGG-HHHHHHT--SSSTT--TT-----S-GGG------S-PPPPP---------------------PPPHHHHHHHHHHHTT--HHHHHHHHHHHHHHHHTS-SSEEEEEE-SSSS-EEEEEE-TTSS--GGGS----------

Organism: NCBI:txid433720